Protein AF-A0A933K8J9-F1 (afdb_monomer_lite)

Sequence (292 aa):
MKKQAKPTKKSQKEQEKLLALLCDGLSEEELGAVMAGALLVMDGTAIEKLIDRLGAQTGSTLQSILVAFRDDQPAQKPEKRVGGKKTLQEWLRAWEEWDGCVSESSDEDGKYNCQDHHWEEPYLDTASLAEDIDKIADRLRPLAARVFAEALAPEFSMADAYVETVDEIGSGLPEYMDPWQGDGFSFGREATLMLLQWESAASRKKGEPVTEAIRRICELTVQTERLDLDAKAIVEFIRELPKAERDALTTELQTRQGADPWKSAVKKGWGTWSDVFKTLVGKAKQPKAGKK

pLDDT: mean 82.81, std 15.08, range [35.22, 97.75]

Secondary structure (DSSP, 8-state):
-PPP-PPPHHHHHHHHHHHHHHHHHS-HHHHHHHHHHHHHH--HHHHHHHHHHH-HHHHHHHHHHHHHHHS------------HHHHHHHHHHHHHHHHHHHHHHH-TTSTTEE-SSTTSPPEE-HHHHHHHHHHHHHHHHHHHHHHHHTTSSTT--HHHHHHHHHHHHHHSS-TTS-TTSTT---B-HHHHHHHHHHHHHHHHHTT--HHHHHHHHHHHHHHSTT--B-HHHHHHHHHHS-HHHHHHHHHHHHHHTTSTTHHHHHHTSSSHHHHHHHHHH-S---------

Radius of gyration: 25.37 Å; chains: 1; bounding box: 56×71×71 Å

Structure (mmCIF, N/CA/C/O backbone):
data_AF-A0A933K8J9-F1
#
_entry.id   AF-A0A933K8J9-F1
#
loop_
_atom_site.group_PDB
_atom_site.id
_atom_site.type_symbol
_atom_site.label_atom_id
_atom_site.label_alt_id
_atom_site.label_comp_id
_atom_site.label_asym_id
_atom_site.label_entity_id
_atom_site.label_seq_id
_atom_site.pdbx_PDB_ins_code
_atom_site.Cartn_x
_atom_site.Cartn_y
_atom_site.Cartn_z
_atom_site.occupancy
_atom_site.B_iso_or_equiv
_atom_site.auth_seq_id
_atom_site.auth_comp_id
_atom_site.auth_asym_id
_atom_site.auth_atom_id
_atom_site.pdbx_PDB_model_num
ATOM 1 N N . MET A 1 1 ? -13.456 -2.745 40.745 1.00 35.34 1 MET A N 1
ATOM 2 C CA . MET A 1 1 ? -12.327 -3.313 39.972 1.00 35.34 1 MET A CA 1
ATOM 3 C C . MET A 1 1 ? -12.294 -4.827 40.179 1.00 35.34 1 MET A C 1
ATOM 5 O O . MET A 1 1 ? -11.794 -5.278 41.203 1.00 35.34 1 MET A O 1
ATOM 9 N N . LYS A 1 2 ? -12.893 -5.621 39.278 1.00 35.22 2 LYS A N 1
ATOM 10 C CA . LYS A 1 2 ? -12.796 -7.092 39.334 1.00 35.22 2 LYS A CA 1
ATOM 11 C C . LYS A 1 2 ? -11.451 -7.501 38.723 1.00 35.22 2 LYS A C 1
ATOM 13 O O . LYS A 1 2 ? -11.191 -7.201 37.564 1.00 35.22 2 LYS A O 1
ATOM 18 N N . LYS A 1 3 ? -10.576 -8.118 39.522 1.00 39.00 3 LYS A N 1
ATOM 19 C CA . LYS A 1 3 ? -9.297 -8.678 39.058 1.00 39.00 3 LYS A CA 1
ATOM 20 C C . LYS A 1 3 ? -9.587 -9.782 38.037 1.00 39.00 3 LYS A C 1
ATOM 22 O O . LYS A 1 3 ? -10.227 -10.768 38.390 1.00 39.00 3 LYS A O 1
ATOM 27 N N . GLN A 1 4 ? -9.106 -9.624 36.804 1.00 44.62 4 GLN A N 1
ATOM 28 C CA . GLN A 1 4 ? -9.070 -10.707 35.821 1.00 44.62 4 GLN A CA 1
ATOM 29 C C . GLN A 1 4 ? -8.240 -11.863 36.394 1.00 44.62 4 GLN A C 1
ATOM 31 O O . GLN A 1 4 ? -7.061 -11.698 36.719 1.00 44.62 4 GLN A O 1
ATOM 36 N N . ALA A 1 5 ? -8.865 -13.026 36.561 1.00 44.59 5 ALA A N 1
ATOM 37 C CA . ALA A 1 5 ? -8.176 -14.233 36.987 1.00 44.59 5 ALA A CA 1
ATOM 38 C C . ALA A 1 5 ? -7.371 -14.775 35.800 1.00 44.59 5 ALA A C 1
ATOM 40 O O . ALA A 1 5 ? -7.918 -15.446 34.926 1.00 44.59 5 ALA A O 1
ATOM 41 N N . LYS A 1 6 ? -6.070 -14.460 35.751 1.00 49.09 6 LYS A N 1
ATOM 42 C CA . LYS A 1 6 ? -5.159 -15.069 34.775 1.00 49.09 6 LYS A CA 1
ATOM 43 C C . LYS A 1 6 ? -5.181 -16.596 34.954 1.00 49.09 6 LYS A C 1
ATOM 45 O O . LYS A 1 6 ? -5.066 -17.055 36.095 1.00 49.09 6 LYS A O 1
ATOM 50 N N . PRO A 1 7 ? -5.324 -17.383 33.873 1.00 56.34 7 PRO A N 1
ATOM 51 C CA . PRO A 1 7 ? -5.251 -18.835 33.961 1.00 56.34 7 PRO A CA 1
ATOM 52 C C . PRO A 1 7 ? -3.894 -19.247 34.545 1.00 56.34 7 PRO A C 1
ATOM 54 O O . PRO A 1 7 ? -2.850 -18.679 34.226 1.00 56.34 7 PRO A O 1
ATOM 57 N N . THR A 1 8 ? -3.906 -20.211 35.463 1.00 61.31 8 THR A N 1
ATOM 58 C CA . THR A 1 8 ? -2.684 -20.759 36.059 1.00 61.31 8 THR A CA 1
ATOM 59 C C . THR A 1 8 ? -1.874 -21.502 34.992 1.00 61.31 8 THR A C 1
ATOM 61 O O . THR A 1 8 ? -2.454 -22.139 34.114 1.00 61.31 8 THR A O 1
ATOM 64 N N . LYS A 1 9 ? -0.532 -21.496 35.081 1.00 61.19 9 LYS A N 1
ATOM 65 C CA . LYS A 1 9 ? 0.363 -22.214 34.137 1.00 61.19 9 LYS A CA 1
ATOM 66 C C . LYS A 1 9 ? -0.043 -23.680 33.896 1.00 61.19 9 LYS A C 1
ATOM 68 O O . LYS A 1 9 ? 0.179 -24.214 32.817 1.00 61.19 9 LYS A O 1
ATOM 73 N N . LYS A 1 10 ? -0.652 -24.323 34.898 1.00 62.59 10 LYS A N 1
ATOM 74 C CA . LYS A 1 10 ? -1.183 -25.689 34.809 1.00 62.59 10 LYS A CA 1
ATOM 75 C C . LYS A 1 10 ? -2.403 -25.789 33.876 1.00 62.59 10 LYS A C 1
ATOM 77 O O . LYS A 1 10 ? -2.437 -26.675 33.034 1.00 62.59 10 LYS A O 1
ATOM 82 N N . SER A 1 11 ? -3.341 -24.845 33.975 1.00 69.25 11 SER A N 1
ATOM 83 C CA . SER A 1 11 ? -4.548 -24.787 33.137 1.00 69.25 11 SER A CA 1
ATOM 84 C C . SER A 1 11 ? -4.227 -24.532 31.664 1.00 69.25 11 SER A C 1
ATOM 86 O O . SER A 1 11 ? -4.930 -25.040 30.801 1.00 69.25 11 SER A O 1
ATOM 88 N N . GLN A 1 12 ? -3.183 -23.756 31.374 1.00 71.50 12 GLN A N 1
ATOM 89 C CA . GLN A 1 12 ? -2.782 -23.452 29.999 1.00 71.50 12 GLN A CA 1
ATOM 90 C C . GLN A 1 12 ? -2.149 -24.674 29.312 1.00 71.50 12 GLN A C 1
ATOM 92 O O . GLN A 1 12 ? -2.507 -25.010 28.190 1.00 71.50 12 GLN A O 1
ATOM 97 N N . LYS A 1 13 ? -1.305 -25.418 30.037 1.00 76.88 13 LYS A N 1
ATOM 98 C CA . LYS A 1 13 ? -0.693 -26.662 29.545 1.00 76.88 13 LYS A CA 1
ATOM 99 C C . LYS A 1 13 ? -1.719 -27.781 29.314 1.00 76.88 13 LYS A C 1
ATOM 101 O O . LYS A 1 13 ? -1.576 -28.584 28.398 1.00 76.88 13 LYS A O 1
ATOM 106 N N . GLU A 1 14 ? -2.756 -27.845 30.148 1.00 80.56 14 GLU A N 1
ATOM 107 C CA . GLU A 1 14 ? -3.883 -28.770 29.962 1.00 80.56 14 GLU A CA 1
ATOM 108 C C . GLU A 1 14 ? -4.738 -28.387 28.743 1.00 80.56 14 GLU A C 1
ATOM 110 O O . GLU A 1 14 ? -5.142 -29.272 27.991 1.00 80.56 14 GLU A O 1
ATOM 115 N N . GLN A 1 15 ? -4.953 -27.088 28.501 1.00 78.44 15 GLN A N 1
ATOM 116 C CA . GLN A 1 15 ? -5.633 -26.594 27.298 1.00 78.44 15 GLN A CA 1
ATOM 117 C C . GLN A 1 15 ? -4.853 -26.902 26.018 1.00 78.44 15 GLN A C 1
ATOM 119 O O . GLN A 1 15 ? -5.447 -27.386 25.063 1.00 78.44 15 GLN A O 1
ATOM 124 N N . GLU A 1 16 ? -3.539 -26.677 26.003 1.00 81.62 16 GLU A N 1
ATOM 125 C CA . GLU A 1 16 ? -2.675 -26.996 24.855 1.00 81.62 1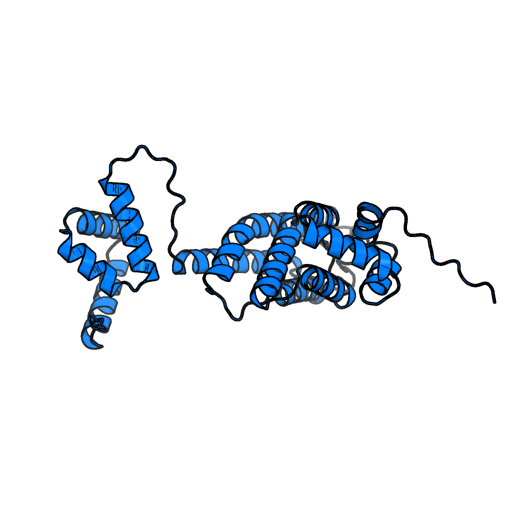6 GLU A CA 1
ATOM 126 C C . GLU A 1 16 ? -2.690 -28.495 24.537 1.00 81.62 16 GLU A C 1
ATOM 128 O O . GLU A 1 16 ? -2.822 -28.886 23.380 1.00 81.62 16 GLU A O 1
ATOM 133 N N . LYS A 1 17 ? -2.630 -29.348 25.568 1.00 87.88 17 LYS A N 1
ATOM 134 C CA . LYS A 1 17 ? -2.706 -30.803 25.394 1.00 87.88 17 LYS A CA 1
ATOM 135 C C . LYS A 1 17 ? -4.068 -31.253 24.862 1.00 87.88 17 LYS A C 1
ATOM 137 O O . LYS A 1 17 ? -4.125 -32.140 24.016 1.00 87.88 17 LYS A O 1
ATOM 142 N N . LEU A 1 18 ? -5.153 -30.670 25.369 1.00 85.06 18 LEU A N 1
ATOM 143 C CA . LEU A 1 18 ? -6.500 -30.967 24.887 1.00 85.06 18 LEU A CA 1
ATOM 144 C C . LEU A 1 18 ? -6.677 -30.511 23.435 1.00 85.06 18 LEU A C 1
ATOM 146 O O . LEU A 1 18 ? -7.229 -31.259 22.639 1.00 85.06 18 LEU A O 1
ATOM 150 N N . LEU A 1 19 ? -6.178 -29.321 23.090 1.00 85.69 19 LEU A N 1
ATOM 151 C CA . LEU A 1 19 ? -6.232 -28.797 21.729 1.00 85.69 19 LEU A CA 1
ATOM 152 C C . LEU A 1 19 ? -5.472 -29.702 20.753 1.00 85.69 19 LEU A C 1
ATOM 154 O O . LEU A 1 19 ? -6.016 -30.029 19.710 1.00 85.69 19 LEU A O 1
ATOM 158 N N . ALA A 1 20 ? -4.271 -30.162 21.116 1.00 83.81 20 ALA A N 1
ATOM 159 C CA . ALA A 1 20 ? -3.501 -31.091 20.288 1.00 83.81 20 ALA A CA 1
ATOM 160 C C . ALA A 1 20 ? -4.267 -32.399 20.022 1.00 83.81 20 ALA A C 1
ATOM 162 O O . ALA A 1 20 ? -4.405 -32.806 18.877 1.00 83.81 20 ALA A O 1
ATOM 163 N N . LEU A 1 21 ? -4.849 -33.008 21.063 1.00 85.88 21 LEU A N 1
ATOM 164 C CA . LEU A 1 21 ? -5.648 -34.232 20.912 1.00 85.88 21 LEU A CA 1
ATOM 165 C C . LEU A 1 21 ? -6.898 -34.029 20.046 1.00 85.88 21 LEU A C 1
ATOM 167 O O . LEU A 1 21 ? -7.316 -34.947 19.347 1.00 85.88 21 LEU A O 1
ATOM 171 N N . LEU A 1 22 ? -7.510 -32.846 20.118 1.00 84.81 22 LEU A N 1
ATOM 172 C CA . LEU A 1 22 ? -8.667 -32.496 19.300 1.00 84.81 22 LEU A CA 1
ATOM 173 C C . LEU A 1 22 ? -8.270 -32.291 17.833 1.00 84.81 22 LEU A C 1
ATOM 175 O O . LEU A 1 22 ? -8.950 -32.821 16.964 1.00 84.81 22 LEU A O 1
ATOM 179 N N . CYS A 1 23 ? -7.169 -31.587 17.562 1.00 84.00 23 CYS A N 1
ATOM 180 C CA . CYS A 1 23 ? -6.665 -31.386 16.202 1.00 84.00 23 CYS A CA 1
ATOM 181 C C . CYS A 1 23 ? -6.165 -32.684 15.548 1.00 84.00 23 CYS A C 1
ATOM 183 O O . CYS A 1 23 ? -6.308 -32.839 14.342 1.00 84.00 23 CYS A O 1
ATOM 185 N N . ASP A 1 24 ? -5.613 -33.621 16.325 1.00 85.81 24 ASP A N 1
ATOM 186 C CA . ASP A 1 24 ? -5.166 -34.924 15.809 1.00 85.81 24 ASP A CA 1
ATOM 187 C C . ASP A 1 24 ? -6.340 -35.872 15.499 1.00 85.81 24 ASP A C 1
ATOM 189 O O . ASP A 1 24 ? -6.206 -36.790 14.691 1.00 85.81 24 ASP A O 1
ATOM 193 N N . GLY A 1 25 ? -7.475 -35.696 16.184 1.00 78.31 25 GLY A N 1
ATOM 194 C CA . GLY A 1 25 ? -8.606 -36.625 16.135 1.00 78.31 25 GLY A CA 1
ATOM 195 C C . GLY A 1 25 ? -9.813 -36.158 15.323 1.00 78.31 25 GLY A C 1
ATOM 196 O O . GLY A 1 25 ? -10.664 -36.989 15.015 1.00 78.31 25 GLY A O 1
ATOM 197 N N . LEU A 1 26 ? -9.918 -34.863 15.013 1.00 83.06 26 LEU A N 1
ATOM 198 C CA . LEU A 1 26 ? -11.079 -34.254 14.361 1.00 83.06 26 LEU A CA 1
ATOM 199 C C . LEU A 1 26 ? -10.642 -33.344 13.212 1.00 83.06 26 LEU A C 1
ATOM 201 O O . LEU A 1 26 ? -9.649 -32.625 13.312 1.00 83.06 26 LEU A O 1
ATOM 205 N N . SER A 1 27 ? -11.431 -33.330 12.141 1.00 82.38 27 SER A N 1
ATOM 206 C CA . SER A 1 27 ? -11.283 -32.365 11.048 1.00 82.38 27 SER A CA 1
ATOM 207 C C . SER A 1 27 ? -11.656 -30.940 11.486 1.00 82.38 27 SER A C 1
ATOM 209 O O . SER A 1 27 ? -12.342 -30.735 12.491 1.00 82.38 27 SER A O 1
ATOM 211 N N . GLU A 1 28 ? -11.256 -29.927 10.708 1.00 77.19 28 GLU A N 1
ATOM 212 C CA . GLU A 1 28 ? -11.623 -28.526 10.980 1.00 77.19 28 GLU A CA 1
ATOM 213 C C . GLU A 1 28 ? -13.146 -28.312 11.033 1.00 77.19 28 GLU A C 1
ATOM 215 O O . GLU A 1 28 ? -13.642 -27.540 11.857 1.00 77.19 28 GLU A O 1
ATOM 220 N N . GLU A 1 29 ? -13.895 -29.031 10.194 1.00 76.31 29 GLU A N 1
ATOM 221 C CA . GLU A 1 29 ? -15.359 -28.981 10.157 1.00 76.31 29 GLU A CA 1
ATOM 222 C C . GLU A 1 29 ? -15.971 -29.560 11.439 1.00 76.31 29 GLU A C 1
ATOM 224 O O . GLU A 1 29 ? -16.869 -28.959 12.035 1.00 76.31 29 GLU A O 1
ATOM 229 N N . GLU A 1 30 ? -15.445 -30.688 11.918 1.00 73.38 30 GLU A N 1
ATOM 230 C CA . GLU A 1 30 ? -15.890 -31.331 13.157 1.00 73.38 30 GLU A CA 1
ATOM 231 C C . GLU A 1 30 ? -15.530 -30.496 14.390 1.00 73.38 30 GLU A C 1
ATOM 233 O O . GLU A 1 30 ? -16.353 -30.342 15.296 1.00 73.38 30 GLU A O 1
ATOM 238 N N . LEU A 1 31 ? -14.345 -29.878 14.410 1.00 84.19 31 LEU A N 1
ATOM 239 C CA . LEU A 1 31 ? -13.962 -28.912 15.443 1.00 84.19 31 LEU A CA 1
ATOM 240 C C . LEU A 1 31 ? -14.901 -27.703 15.447 1.00 84.19 31 LEU A C 1
ATOM 242 O O . LEU A 1 31 ? -15.352 -27.269 16.512 1.00 84.19 31 LEU A O 1
ATOM 246 N N . GLY A 1 32 ? -15.240 -27.190 14.263 1.00 80.44 32 GLY A N 1
ATOM 247 C CA . GLY A 1 32 ? -16.232 -26.134 14.092 1.00 80.44 32 GLY A CA 1
ATOM 248 C C . GLY A 1 32 ? -17.593 -26.525 14.671 1.00 80.44 32 GLY A C 1
ATOM 249 O O . GLY A 1 32 ? -18.177 -25.757 15.440 1.00 80.44 32 GLY A O 1
ATOM 250 N N . ALA A 1 33 ? -18.067 -27.737 14.374 1.00 79.81 33 ALA A N 1
ATOM 251 C CA . ALA A 1 33 ? -19.339 -28.261 14.868 1.00 79.81 33 ALA A CA 1
ATOM 252 C C . ALA A 1 33 ? -19.350 -28.450 16.394 1.00 79.81 33 ALA A C 1
ATOM 254 O O . ALA A 1 33 ? -20.325 -28.077 17.049 1.00 79.81 33 ALA A O 1
ATOM 255 N N . VAL A 1 34 ? -18.266 -28.965 16.981 1.00 83.38 34 VAL A N 1
ATOM 256 C CA . VAL A 1 34 ? -18.131 -29.119 18.440 1.00 83.38 34 VAL A CA 1
ATOM 257 C C . VAL A 1 34 ? -18.137 -27.759 19.135 1.00 83.38 34 VAL A C 1
ATOM 259 O O . VAL A 1 34 ? -18.836 -27.588 20.134 1.00 83.38 34 VAL A O 1
ATOM 262 N N . MET A 1 35 ? -17.403 -26.773 18.611 1.00 85.25 35 MET A N 1
ATOM 263 C CA . MET A 1 35 ? -17.379 -25.425 19.186 1.00 85.25 35 MET A CA 1
ATOM 264 C C . MET A 1 35 ? -18.734 -24.726 19.071 1.00 85.25 35 MET A C 1
ATOM 266 O O . MET A 1 35 ? -19.212 -24.161 20.055 1.00 85.25 35 MET A O 1
ATOM 270 N N . ALA A 1 36 ? -19.368 -24.781 17.898 1.00 84.44 36 ALA A N 1
ATOM 271 C CA . ALA A 1 36 ? -20.698 -24.217 17.695 1.00 84.44 36 ALA A CA 1
ATOM 272 C C . ALA A 1 36 ? -21.724 -24.897 18.611 1.00 84.44 36 ALA A C 1
ATOM 274 O O . ALA A 1 36 ? -22.462 -24.217 19.319 1.00 84.44 36 ALA A O 1
ATOM 275 N N . GLY A 1 37 ? -21.704 -26.232 18.672 1.00 82.31 37 GLY A N 1
ATOM 276 C CA . GLY A 1 37 ? -22.536 -27.027 19.568 1.00 82.31 37 GLY A CA 1
ATOM 277 C C . GLY A 1 37 ? -22.351 -26.619 21.026 1.00 82.31 37 GLY A C 1
ATOM 278 O O . GLY A 1 37 ? -23.329 -26.289 21.686 1.00 82.31 37 GLY A O 1
ATOM 279 N N . ALA A 1 38 ? -21.110 -26.544 21.512 1.00 85.88 38 ALA A N 1
ATOM 280 C CA . ALA A 1 38 ? -20.810 -26.112 22.875 1.00 85.88 38 ALA A CA 1
ATOM 281 C C . ALA A 1 38 ? -21.360 -24.707 23.169 1.00 85.88 38 ALA A C 1
ATOM 283 O O . ALA A 1 38 ? -22.015 -24.509 24.191 1.00 85.88 38 ALA A O 1
ATOM 284 N N . LEU A 1 39 ? -21.162 -23.746 22.261 1.00 86.00 39 LEU A N 1
ATOM 285 C CA . LEU A 1 39 ? -21.657 -22.375 22.419 1.00 86.00 39 LEU A CA 1
ATOM 286 C C . LEU A 1 39 ? -23.191 -22.284 22.447 1.00 86.00 39 LEU A C 1
ATOM 288 O O . LEU A 1 39 ? -23.729 -21.412 23.130 1.00 86.00 39 LEU A O 1
ATOM 292 N N . LEU A 1 40 ? -23.893 -23.180 21.747 1.00 83.56 40 LEU A N 1
ATOM 293 C CA . LEU A 1 40 ? -25.359 -23.233 21.733 1.00 83.56 40 LEU A CA 1
ATOM 294 C C . LEU A 1 40 ? -25.953 -23.737 23.053 1.00 83.56 40 LEU A C 1
ATOM 296 O O . LEU A 1 40 ? -27.018 -23.270 23.451 1.00 83.56 40 LEU A O 1
ATOM 300 N N . VAL A 1 41 ? -25.277 -24.662 23.740 1.00 85.25 41 VAL A N 1
ATOM 301 C CA . VAL A 1 41 ? -25.743 -25.212 25.030 1.00 85.25 41 VAL A CA 1
ATOM 302 C C . VAL A 1 41 ? -25.255 -24.425 26.247 1.00 85.25 41 VAL A C 1
ATOM 304 O O . VAL A 1 41 ? -25.736 -24.659 27.356 1.00 85.25 41 VAL A O 1
ATOM 307 N N . MET A 1 42 ? -24.311 -23.496 26.078 1.00 87.50 42 MET A N 1
ATOM 308 C CA . MET A 1 42 ? -23.804 -22.680 27.181 1.00 87.50 42 MET A CA 1
ATOM 309 C C . MET A 1 42 ? -24.815 -21.618 27.632 1.00 87.50 42 MET A C 1
ATOM 311 O O . MET A 1 42 ? -25.352 -20.842 26.837 1.00 87.50 42 MET A O 1
ATOM 315 N N . ASP A 1 43 ? -25.010 -21.528 28.949 1.00 84.81 43 ASP A N 1
ATOM 316 C CA . ASP A 1 43 ? -25.773 -20.443 29.560 1.00 84.81 43 ASP A CA 1
ATOM 317 C C . ASP A 1 43 ? -25.019 -19.097 29.500 1.00 84.81 43 ASP A C 1
ATOM 319 O O . ASP A 1 43 ? -23.820 -19.019 29.209 1.00 84.81 43 ASP A O 1
ATOM 323 N N . GLY A 1 44 ? -25.735 -18.000 29.770 1.00 80.12 44 GLY A N 1
ATOM 324 C CA . GLY A 1 44 ? -25.161 -16.651 29.716 1.00 80.12 44 GLY A CA 1
ATOM 325 C C . GLY A 1 44 ? -23.968 -16.457 30.659 1.00 80.12 44 GLY A C 1
ATOM 326 O O . GLY A 1 44 ? -23.011 -15.771 30.312 1.00 80.12 44 GLY A O 1
ATOM 327 N N . THR A 1 45 ? -23.968 -17.115 31.819 1.00 83.31 45 THR A N 1
ATOM 328 C CA . THR A 1 45 ? -22.899 -16.989 32.818 1.00 83.31 45 THR A CA 1
ATOM 329 C C . THR A 1 45 ? -21.629 -17.731 32.395 1.00 83.31 45 THR A C 1
ATOM 331 O O . THR A 1 45 ? -20.513 -17.279 32.665 1.00 83.31 45 THR A O 1
ATOM 334 N N . ALA A 1 46 ? -21.770 -18.875 31.728 1.00 83.69 46 ALA A N 1
ATOM 335 C CA . ALA A 1 46 ? -20.670 -19.628 31.146 1.00 83.69 46 ALA A CA 1
ATOM 336 C C . ALA A 1 46 ? -20.052 -18.876 29.958 1.00 83.69 46 ALA A C 1
ATOM 338 O O . ALA A 1 46 ? -18.827 -18.851 29.824 1.00 83.69 46 ALA A O 1
ATOM 339 N N . ILE A 1 47 ? -20.880 -18.214 29.145 1.00 83.19 47 ILE A N 1
ATOM 340 C CA . ILE A 1 47 ? -20.432 -17.367 28.031 1.00 83.19 47 ILE A CA 1
ATOM 341 C C . ILE A 1 47 ? -19.641 -16.159 28.536 1.00 83.19 47 ILE A C 1
ATOM 343 O O . ILE A 1 47 ? -18.552 -15.902 28.029 1.00 83.19 47 ILE A O 1
ATOM 347 N N . GLU A 1 48 ? -20.116 -15.457 29.568 1.00 83.69 48 GLU A N 1
ATOM 348 C CA . GLU A 1 48 ? -19.371 -14.339 30.169 1.00 83.69 48 GLU A CA 1
ATOM 349 C C . GLU A 1 48 ? -17.999 -14.786 30.693 1.00 83.69 48 GLU A C 1
ATOM 351 O O . GLU A 1 48 ? -16.980 -14.156 30.409 1.00 83.69 48 GLU A O 1
ATOM 356 N N . LYS A 1 49 ? -17.940 -15.935 31.378 1.00 84.50 49 LYS A N 1
ATOM 357 C CA . LYS A 1 49 ? -16.670 -16.518 31.844 1.00 84.50 49 LYS A CA 1
ATOM 358 C C . LYS A 1 49 ? -15.732 -16.895 30.695 1.00 84.50 49 LYS A C 1
ATOM 360 O O . LYS A 1 49 ? -14.515 -16.828 30.866 1.00 84.50 49 LYS A O 1
ATOM 365 N N . LEU A 1 50 ? -16.272 -17.330 29.557 1.00 84.56 50 LEU A N 1
ATOM 366 C CA . LEU A 1 50 ? -15.491 -17.636 28.360 1.00 84.56 50 LEU A CA 1
ATOM 367 C C . LEU A 1 50 ? -14.947 -16.352 27.718 1.00 84.56 50 LEU A C 1
ATOM 369 O O . LEU A 1 50 ? -13.755 -16.287 27.426 1.00 84.56 50 LEU A O 1
ATOM 373 N N . ILE A 1 51 ? -15.779 -15.318 27.576 1.00 84.50 51 ILE A N 1
ATOM 374 C CA . ILE A 1 51 ? -15.390 -13.989 27.074 1.00 84.50 51 ILE A CA 1
ATOM 375 C C . ILE A 1 51 ? -14.252 -13.405 27.918 1.00 84.50 51 ILE A C 1
ATOM 377 O O . ILE A 1 51 ? -13.227 -12.998 27.368 1.00 84.50 51 ILE A O 1
ATOM 381 N N . ASP A 1 52 ? -14.378 -13.457 29.247 1.00 82.94 52 ASP A N 1
ATOM 382 C CA . ASP A 1 52 ? -13.349 -12.984 30.180 1.00 82.94 52 ASP A CA 1
ATOM 383 C C . ASP A 1 52 ? -12.010 -13.725 30.014 1.00 82.94 52 ASP A C 1
ATOM 385 O O . ASP A 1 52 ? -10.941 -13.153 30.244 1.00 82.94 52 ASP A O 1
ATOM 389 N N . ARG A 1 53 ? -12.048 -15.000 29.606 1.00 82.62 53 ARG A N 1
ATOM 390 C CA . ARG A 1 53 ? -10.856 -15.838 29.396 1.00 82.62 53 ARG A CA 1
ATOM 391 C C . ARG A 1 53 ? -10.209 -15.658 28.026 1.00 82.62 53 ARG A C 1
ATOM 393 O O . ARG A 1 53 ? -8.997 -15.827 27.921 1.00 82.62 53 ARG A O 1
ATOM 400 N N . LEU A 1 54 ? -10.982 -15.324 26.994 1.00 78.62 54 LEU A N 1
ATOM 401 C CA . LEU A 1 54 ? -10.500 -15.173 25.614 1.00 78.62 54 LEU A CA 1
ATOM 402 C C . LEU A 1 54 ? -9.717 -13.865 25.379 1.00 78.62 54 LEU A C 1
ATOM 404 O O . LEU A 1 54 ? -9.100 -13.688 24.325 1.00 78.62 54 LEU A O 1
ATOM 408 N N . GLY A 1 55 ? -9.704 -12.968 26.369 1.00 75.81 55 GLY A N 1
ATOM 409 C CA . GLY A 1 55 ? -9.089 -11.646 26.282 1.00 75.81 55 GLY A CA 1
ATOM 410 C C . GLY A 1 55 ? -10.009 -10.627 25.609 1.00 75.81 55 GLY A C 1
ATOM 411 O O . GLY A 1 55 ? -10.955 -10.985 24.914 1.00 75.81 55 GLY A O 1
ATOM 412 N N . ALA A 1 56 ? -9.732 -9.335 25.813 1.00 73.12 56 ALA A N 1
ATOM 413 C CA . ALA A 1 56 ? -10.661 -8.253 25.468 1.00 73.12 56 ALA A CA 1
ATOM 414 C C . ALA A 1 56 ? -11.108 -8.255 23.991 1.00 73.12 56 ALA A C 1
ATOM 416 O O . ALA A 1 56 ? -12.289 -8.082 23.703 1.00 73.12 56 ALA A O 1
ATOM 417 N N . GLN A 1 57 ? -10.184 -8.494 23.057 1.00 69.88 57 GLN A N 1
ATOM 418 C CA . GLN A 1 57 ? -10.462 -8.422 21.618 1.00 69.88 57 GLN A CA 1
ATOM 419 C C . GLN A 1 57 ? -11.245 -9.644 21.110 1.00 69.88 57 GLN A C 1
ATOM 421 O O . GLN A 1 57 ? -12.293 -9.504 20.475 1.00 69.88 57 GLN A O 1
ATOM 426 N N . THR A 1 58 ? -10.775 -10.854 21.426 1.00 76.00 58 THR A N 1
ATOM 427 C CA . THR A 1 58 ? -11.439 -12.110 21.038 1.00 76.00 58 THR A CA 1
ATOM 428 C C . THR A 1 58 ? -12.788 -12.261 21.741 1.00 76.00 58 THR A C 1
ATOM 430 O O . THR A 1 58 ? -13.765 -12.668 21.119 1.00 76.00 58 THR A O 1
ATOM 433 N N . GLY A 1 59 ? -12.863 -11.881 23.020 1.00 80.56 59 GLY A N 1
ATOM 434 C CA . GLY A 1 59 ? -14.091 -11.898 23.808 1.00 80.56 59 GLY A CA 1
ATOM 435 C C . GLY A 1 59 ? -15.153 -10.942 23.261 1.00 80.56 59 GLY A C 1
ATOM 436 O O . GLY A 1 59 ? -16.290 -11.357 23.063 1.00 80.56 59 GLY A O 1
ATOM 437 N N . SER A 1 60 ? -14.778 -9.700 22.928 1.00 74.38 60 SER A N 1
ATOM 438 C CA . SER A 1 60 ? -15.683 -8.723 22.294 1.00 74.38 60 SER A CA 1
ATOM 439 C C . SER A 1 60 ? -16.207 -9.207 20.934 1.00 74.38 60 SER A C 1
ATOM 441 O O . SER A 1 60 ? -17.390 -9.055 20.608 1.00 74.38 60 SER A O 1
ATOM 443 N N . THR A 1 61 ? -15.340 -9.864 20.158 1.00 78.31 61 THR A N 1
ATOM 444 C CA . THR A 1 61 ? -15.712 -10.465 18.871 1.00 78.31 61 THR A CA 1
ATOM 445 C C . THR A 1 61 ? -16.737 -11.584 19.060 1.00 78.31 61 THR A C 1
ATOM 447 O O . THR A 1 61 ? -17.798 -11.558 18.438 1.00 78.31 61 THR A O 1
ATOM 450 N N . LEU A 1 62 ? -16.466 -12.528 19.970 1.00 83.00 62 LEU A N 1
ATOM 451 C CA . LEU A 1 62 ? -17.383 -13.625 20.283 1.00 83.00 62 LEU A CA 1
ATOM 452 C C . LEU A 1 62 ? -18.729 -13.106 20.811 1.00 83.00 62 LEU A C 1
ATOM 454 O O . LEU A 1 62 ? -19.776 -13.583 20.385 1.00 83.00 62 LEU A O 1
ATOM 458 N N . GLN A 1 63 ? -18.711 -12.103 21.693 1.00 82.56 63 GLN A N 1
ATOM 459 C CA . GLN A 1 63 ? -19.926 -11.487 22.226 1.00 82.56 63 GLN A CA 1
ATOM 460 C C . GLN A 1 63 ? -20.793 -10.894 21.113 1.00 82.56 63 GLN A C 1
ATOM 462 O O . GLN A 1 63 ? -21.997 -11.133 21.081 1.00 82.56 63 GLN A O 1
ATOM 467 N N . SER A 1 64 ? -20.177 -10.175 20.171 1.00 78.38 64 SER A N 1
ATOM 468 C CA . SER A 1 64 ? -20.883 -9.583 19.030 1.00 78.38 64 SER A CA 1
ATOM 469 C C . SER A 1 64 ? -21.531 -10.651 18.140 1.00 78.38 64 SER A C 1
ATOM 471 O O . SER A 1 64 ? -22.680 -10.493 17.735 1.00 78.38 64 SER A O 1
ATOM 473 N N . ILE A 1 65 ? -20.820 -11.754 17.869 1.00 82.75 65 ILE A N 1
ATOM 474 C CA . ILE A 1 65 ? -21.336 -12.878 17.069 1.00 82.75 65 ILE A CA 1
ATOM 475 C C . ILE A 1 65 ? -22.532 -13.538 17.766 1.00 82.75 65 ILE A C 1
ATOM 477 O O . ILE A 1 65 ? -23.548 -13.796 17.128 1.00 82.75 65 ILE A O 1
ATOM 481 N N . LEU A 1 66 ? -22.434 -13.784 19.076 1.00 83.25 66 LEU A N 1
ATOM 482 C CA . LEU A 1 66 ? -23.499 -14.434 19.843 1.00 83.25 66 LEU A CA 1
ATOM 483 C C . LEU A 1 66 ? -24.759 -13.568 19.959 1.00 83.25 66 LEU A C 1
ATOM 485 O O . LEU A 1 66 ? -25.859 -14.111 19.919 1.00 83.25 66 LEU A O 1
ATOM 489 N N . VAL A 1 67 ? -24.615 -12.245 20.087 1.00 81.62 67 VAL A N 1
ATOM 490 C CA . VAL A 1 67 ? -25.754 -11.309 20.071 1.00 81.62 67 VAL A CA 1
ATOM 491 C C . VAL A 1 67 ? -26.437 -11.330 18.704 1.00 81.62 67 VAL A C 1
ATOM 493 O O . VAL A 1 67 ? -27.642 -11.551 18.631 1.00 81.62 67 VAL A O 1
ATOM 496 N N . ALA A 1 68 ? -25.664 -11.208 17.619 1.00 76.19 68 ALA A N 1
ATOM 497 C CA . ALA A 1 68 ? -26.202 -11.255 16.259 1.00 76.19 68 ALA A CA 1
ATOM 498 C C . ALA A 1 68 ? -26.911 -12.585 15.943 1.00 76.19 68 ALA A C 1
ATOM 500 O O . ALA A 1 68 ? -27.905 -12.594 15.227 1.00 76.19 68 ALA A O 1
ATOM 501 N N . PHE A 1 69 ? -26.421 -13.699 16.494 1.00 78.06 69 PHE A N 1
ATOM 502 C CA . PHE A 1 69 ? -27.035 -15.017 16.335 1.00 78.06 69 PHE A CA 1
ATOM 503 C C . PHE A 1 69 ? -28.345 -15.181 17.127 1.00 78.06 69 PHE A C 1
ATOM 505 O O . PHE A 1 69 ? -29.243 -15.884 16.677 1.00 78.06 69 PHE A O 1
ATOM 512 N N . ARG A 1 70 ? -28.462 -14.572 18.315 1.00 76.88 70 ARG A N 1
ATOM 513 C CA . ARG A 1 70 ? -29.608 -14.768 19.225 1.00 76.88 70 ARG A CA 1
ATOM 514 C C . ARG A 1 70 ? -30.797 -13.860 18.944 1.00 76.88 70 ARG A C 1
ATOM 516 O O . ARG A 1 70 ? -31.918 -14.255 19.245 1.00 76.88 70 ARG A O 1
ATOM 523 N N . ASP A 1 71 ? -30.561 -12.676 18.392 1.00 71.50 71 ASP A N 1
ATOM 524 C CA . ASP A 1 71 ? -31.616 -11.676 18.202 1.00 71.50 71 ASP A CA 1
ATOM 525 C C . ASP A 1 71 ? -32.443 -11.873 16.920 1.00 71.50 71 ASP A C 1
ATOM 527 O O . ASP A 1 71 ? -33.272 -11.019 16.613 1.00 71.50 71 ASP A O 1
ATOM 531 N N . ASP A 1 72 ? -32.235 -12.975 16.179 1.00 54.25 72 ASP A N 1
ATOM 532 C CA . ASP A 1 72 ? -32.954 -13.349 14.943 1.00 54.25 72 ASP A CA 1
ATOM 533 C C . ASP A 1 72 ? -33.174 -12.151 13.996 1.00 54.25 72 ASP A C 1
ATOM 535 O O . ASP A 1 72 ? -34.182 -12.029 13.294 1.00 54.25 72 ASP A O 1
ATOM 539 N N . GLN A 1 73 ? -32.231 -11.199 14.019 1.00 48.06 73 GLN A N 1
ATOM 540 C CA . GLN A 1 73 ? -32.330 -10.015 13.191 1.00 48.06 73 GLN A CA 1
ATOM 541 C C . GLN A 1 73 ? -32.200 -10.467 11.739 1.00 48.06 73 GLN A C 1
ATOM 543 O O . GLN A 1 73 ? -31.271 -11.219 11.420 1.00 48.06 73 GLN A O 1
ATOM 548 N N . PRO A 1 74 ? -33.082 -9.998 10.833 1.00 41.50 74 PRO A N 1
ATOM 549 C CA . PRO A 1 74 ? -32.884 -10.227 9.415 1.00 41.50 74 PRO A CA 1
ATOM 550 C C . PRO A 1 74 ? -31.493 -9.709 9.084 1.00 41.50 74 PRO A C 1
ATOM 552 O O . PRO A 1 74 ? -31.181 -8.558 9.387 1.00 41.50 74 PRO A O 1
ATOM 555 N N . ALA A 1 75 ? -30.661 -10.591 8.533 1.00 42.00 75 ALA A N 1
ATOM 556 C CA . ALA A 1 75 ? -29.268 -10.344 8.220 1.00 42.00 75 ALA A CA 1
ATOM 557 C C . ALA A 1 75 ? -29.111 -9.115 7.306 1.00 42.00 75 ALA A C 1
ATOM 559 O O . ALA A 1 75 ? -28.900 -9.231 6.100 1.00 42.00 75 ALA A O 1
ATOM 560 N N . GLN A 1 76 ? -29.127 -7.909 7.875 1.00 39.81 76 GLN A N 1
ATOM 561 C CA . GLN A 1 76 ? -28.202 -6.886 7.432 1.00 39.81 76 GLN A CA 1
ATOM 562 C C . GLN A 1 76 ? -26.852 -7.532 7.653 1.00 39.81 76 GLN A C 1
ATOM 564 O O . GLN A 1 76 ? -26.478 -7.676 8.811 1.00 39.81 76 GLN A O 1
ATOM 569 N N . LYS A 1 77 ? -26.232 -8.039 6.569 1.00 36.69 77 LYS A N 1
ATOM 570 C CA . LYS A 1 77 ? -24.885 -8.632 6.529 1.00 36.69 77 LYS A CA 1
ATOM 571 C C . LYS A 1 77 ? -24.087 -8.032 7.688 1.00 36.69 77 LYS A C 1
ATOM 573 O O . LYS A 1 77 ? -23.641 -6.892 7.543 1.00 36.69 77 LYS A O 1
ATOM 578 N N . PRO A 1 78 ? -23.970 -8.709 8.847 1.00 42.09 78 PRO A N 1
ATOM 579 C CA . PRO A 1 78 ? -23.115 -8.179 9.880 1.00 42.09 78 PRO A CA 1
ATOM 580 C C . PRO A 1 78 ? -21.755 -8.225 9.211 1.00 42.09 78 PRO A C 1
ATOM 582 O O . PRO A 1 78 ? -21.338 -9.302 8.772 1.00 42.09 78 PRO A O 1
ATOM 585 N N . GLU A 1 79 ? -21.134 -7.061 8.992 1.00 46.81 79 GLU A N 1
ATOM 586 C CA . GLU A 1 79 ? -19.734 -6.994 8.588 1.00 46.81 79 GLU A CA 1
ATOM 587 C C . GLU A 1 79 ? -19.036 -8.048 9.429 1.00 46.81 79 GLU A C 1
ATOM 589 O O . GLU A 1 79 ? -19.100 -7.968 10.659 1.00 46.81 79 GLU A O 1
ATOM 594 N N . LYS A 1 80 ? -18.537 -9.117 8.790 1.00 51.47 80 LYS A N 1
ATOM 595 C CA . LYS A 1 80 ? -17.919 -10.236 9.497 1.00 51.47 80 LYS A CA 1
ATOM 596 C C . LYS A 1 80 ? -16.868 -9.594 10.387 1.00 51.47 80 LYS A C 1
ATOM 598 O O . LYS A 1 80 ? -15.836 -9.152 9.890 1.00 51.47 80 LYS A O 1
ATOM 603 N N . ARG A 1 81 ? -17.141 -9.467 11.688 1.00 56.38 81 ARG A N 1
ATOM 604 C CA . ARG A 1 81 ? -16.186 -8.907 12.640 1.00 56.38 81 ARG A CA 1
ATOM 605 C C . ARG A 1 81 ? -15.169 -10.004 12.871 1.00 56.38 81 ARG A C 1
ATOM 607 O O . ARG A 1 81 ? -15.247 -10.773 13.817 1.00 56.38 81 ARG A O 1
ATOM 614 N N . VAL A 1 82 ? -14.271 -10.138 11.906 1.00 68.75 82 VAL A N 1
ATOM 615 C CA . VAL A 1 82 ? -13.115 -11.019 11.951 1.00 68.75 82 VAL A CA 1
ATOM 616 C C . VAL A 1 82 ? -12.301 -10.599 13.179 1.00 68.75 82 VAL A C 1
ATOM 618 O O . VAL A 1 82 ? -12.133 -9.408 13.402 1.00 68.75 82 VAL A O 1
ATOM 621 N N . GLY A 1 83 ? -11.850 -11.504 14.046 1.00 76.69 83 GLY A N 1
ATOM 622 C CA . GLY A 1 83 ? -11.019 -11.096 15.192 1.00 76.69 83 GLY A CA 1
ATOM 623 C C . GLY A 1 83 ? -9.678 -10.520 14.717 1.00 76.69 83 GLY A C 1
ATOM 624 O O . GLY A 1 83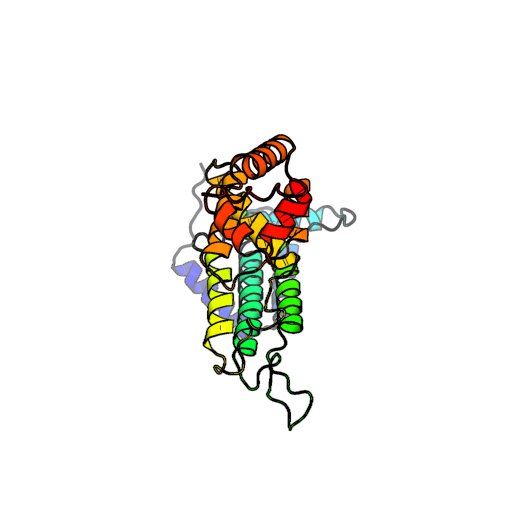 ? -9.183 -10.944 13.679 1.00 76.69 83 GLY A O 1
ATOM 625 N N . GLY A 1 84 ? -9.044 -9.607 15.465 1.00 82.12 84 GLY A N 1
ATOM 626 C CA . GLY A 1 84 ? -7.780 -8.989 15.020 1.00 82.12 84 GLY A CA 1
ATOM 627 C C . GLY A 1 84 ? -6.661 -9.990 14.710 1.00 82.12 84 GLY A C 1
ATOM 628 O O . GLY A 1 84 ? -5.909 -9.790 13.768 1.00 82.12 84 GLY A O 1
ATOM 629 N N . LYS A 1 85 ? -6.612 -11.139 15.399 1.00 83.50 85 LYS A N 1
ATOM 630 C CA . LYS A 1 85 ? -5.699 -12.241 15.035 1.00 83.50 85 LYS A CA 1
ATOM 631 C C . LYS A 1 85 ? -5.942 -12.787 13.628 1.00 83.50 85 LYS A C 1
ATOM 633 O O . LYS A 1 85 ? -4.992 -13.108 12.930 1.00 83.50 85 LYS A O 1
ATOM 638 N N . LYS A 1 86 ? -7.207 -12.907 13.223 1.00 85.69 86 LYS A N 1
ATOM 639 C CA . LYS A 1 86 ? -7.573 -13.395 11.893 1.00 85.69 86 LYS A CA 1
ATOM 640 C C . LYS A 1 86 ? -7.331 -12.319 10.830 1.00 85.69 86 LYS A C 1
ATOM 642 O O . LYS A 1 86 ? -6.818 -12.661 9.777 1.00 85.69 86 LYS A O 1
ATOM 647 N N . THR A 1 87 ? -7.562 -11.041 11.147 1.00 89.00 87 THR A N 1
ATOM 648 C CA . THR A 1 87 ? -7.129 -9.913 10.300 1.00 89.00 87 THR A CA 1
ATOM 649 C C . THR A 1 87 ? -5.622 -9.948 10.068 1.00 89.00 87 THR A C 1
ATOM 651 O O . THR A 1 87 ? -5.185 -9.844 8.933 1.00 89.00 87 THR A O 1
ATOM 654 N N . LEU A 1 88 ? -4.825 -10.129 11.128 1.00 91.00 88 LEU A N 1
ATOM 655 C CA . LEU A 1 88 ? -3.369 -10.212 11.015 1.00 91.00 88 LEU A CA 1
ATOM 656 C C . LEU A 1 88 ? -2.934 -11.447 10.214 1.00 91.00 88 LEU A C 1
ATOM 658 O O . LEU A 1 88 ? -2.014 -11.353 9.417 1.00 91.00 88 LEU A O 1
ATOM 662 N N . GLN A 1 89 ? -3.609 -12.588 10.381 1.00 92.38 89 GLN A N 1
ATOM 663 C CA . GLN A 1 89 ? -3.337 -13.779 9.574 1.00 92.38 89 GLN A CA 1
ATOM 664 C C . GLN A 1 89 ? -3.616 -13.536 8.083 1.00 92.38 89 GLN A C 1
ATOM 666 O O . GLN A 1 89 ? -2.805 -13.908 7.245 1.00 92.38 89 GLN A O 1
ATOM 671 N N . GLU A 1 90 ? -4.760 -12.936 7.745 1.00 93.75 90 GLU A N 1
ATOM 672 C CA . GLU A 1 90 ? -5.115 -12.618 6.355 1.00 93.75 90 GLU A CA 1
ATOM 673 C C . GLU A 1 90 ? -4.182 -11.561 5.758 1.00 93.75 90 GLU A C 1
ATOM 675 O O . GLU A 1 90 ? -3.818 -11.668 4.593 1.00 93.75 90 GLU A O 1
ATOM 680 N N . TRP A 1 91 ? -3.758 -10.592 6.572 1.00 94.25 91 TRP A N 1
ATOM 681 C CA . TRP A 1 91 ? -2.747 -9.600 6.220 1.00 94.25 91 TRP A CA 1
ATOM 682 C C . TRP A 1 91 ? -1.411 -10.256 5.874 1.00 94.25 91 TRP A C 1
ATOM 684 O O . TRP A 1 91 ? -0.906 -10.042 4.781 1.00 94.25 91 TRP A O 1
ATOM 694 N N . LEU A 1 92 ? -0.869 -11.090 6.769 1.00 95.12 92 LEU A N 1
ATOM 695 C CA . LEU A 1 92 ? 0.406 -11.779 6.550 1.00 95.12 92 LEU A CA 1
ATOM 696 C C . LEU A 1 92 ? 0.346 -12.698 5.331 1.00 95.12 92 LEU A C 1
ATOM 698 O O . LEU A 1 92 ? 1.241 -12.655 4.504 1.00 95.12 92 LEU A O 1
ATOM 702 N N . ARG A 1 93 ? -0.744 -13.454 5.169 1.00 96.31 93 ARG A N 1
ATOM 703 C CA . ARG A 1 93 ? -0.934 -14.309 3.993 1.00 96.31 93 ARG A CA 1
ATOM 704 C C . ARG A 1 93 ? -0.951 -13.508 2.689 1.00 96.31 93 ARG A C 1
ATOM 706 O O . ARG A 1 93 ? -0.415 -13.958 1.690 1.00 96.31 93 ARG A O 1
ATOM 713 N N . ALA A 1 94 ? -1.606 -12.351 2.669 1.00 96.75 94 ALA A N 1
ATOM 714 C CA . ALA A 1 94 ? -1.637 -11.527 1.467 1.00 96.75 94 ALA A CA 1
ATOM 715 C C . ALA A 1 94 ? -0.265 -10.892 1.166 1.00 96.75 94 ALA A C 1
ATOM 717 O O . ALA A 1 94 ? 0.063 -10.733 -0.002 1.00 96.75 94 ALA A O 1
ATOM 718 N N . TRP A 1 95 ? 0.550 -10.606 2.186 1.00 97.12 95 TRP A N 1
ATOM 719 C CA . TRP A 1 95 ? 1.960 -10.246 1.992 1.00 97.12 95 TRP A CA 1
ATOM 720 C C . TRP A 1 95 ? 2.804 -11.414 1.481 1.00 97.12 95 TRP A C 1
ATOM 722 O O . TRP A 1 95 ? 3.563 -11.222 0.549 1.00 97.12 95 TRP A O 1
ATOM 732 N N . GLU A 1 96 ? 2.603 -12.636 1.977 1.00 97.06 96 GLU A N 1
ATOM 733 C CA . GLU A 1 96 ? 3.266 -13.826 1.414 1.00 97.06 96 GLU A CA 1
ATOM 734 C C . GLU A 1 96 ? 2.925 -14.020 -0.076 1.00 97.06 96 GLU A C 1
ATOM 736 O O . GLU A 1 96 ? 3.776 -14.414 -0.866 1.00 97.06 96 GLU A O 1
ATOM 741 N N . GLU A 1 97 ? 1.682 -13.731 -0.478 1.00 97.62 97 GLU A N 1
ATOM 742 C CA . GLU A 1 97 ? 1.273 -13.754 -1.889 1.00 97.62 97 GLU A CA 1
ATOM 743 C C . GLU A 1 97 ? 1.933 -12.622 -2.702 1.00 97.62 97 GLU A C 1
ATOM 745 O O . GLU A 1 97 ? 2.293 -12.835 -3.860 1.00 97.62 97 GLU A O 1
ATOM 750 N N . TRP A 1 98 ? 2.105 -11.435 -2.107 1.00 97.75 98 TRP A N 1
ATOM 751 C CA . TRP A 1 98 ? 2.825 -10.311 -2.715 1.00 97.75 98 TRP A CA 1
ATOM 752 C C . TRP A 1 98 ? 4.294 -10.665 -2.942 1.00 97.75 98 TRP A C 1
ATOM 754 O O . TRP A 1 98 ? 4.770 -10.587 -4.072 1.00 97.75 98 TRP A O 1
ATOM 764 N N . ASP A 1 99 ? 4.976 -11.125 -1.894 1.00 95.88 99 ASP A N 1
ATOM 765 C CA . ASP A 1 99 ? 6.379 -11.539 -1.931 1.00 95.88 99 ASP A CA 1
ATOM 766 C C . ASP A 1 99 ? 6.570 -12.685 -2.930 1.00 95.88 99 ASP A C 1
ATOM 768 O O . ASP A 1 99 ? 7.517 -12.679 -3.706 1.00 95.88 99 ASP A O 1
ATOM 772 N N . GLY A 1 100 ? 5.616 -13.620 -3.007 1.00 95.88 100 GLY A N 1
ATOM 773 C CA . GLY A 1 100 ? 5.611 -14.669 -4.026 1.00 95.88 100 GLY A CA 1
ATOM 774 C C . GLY A 1 100 ? 5.602 -14.122 -5.457 1.00 95.88 100 GLY A C 1
ATOM 775 O O . GLY A 1 100 ? 6.351 -14.615 -6.296 1.00 95.88 100 GLY A O 1
ATOM 776 N N . CYS A 1 101 ? 4.818 -13.074 -5.742 1.00 95.50 101 CYS A N 1
ATOM 777 C CA . CYS A 1 101 ? 4.832 -12.433 -7.062 1.00 95.50 101 CYS A CA 1
ATOM 778 C C . CYS A 1 101 ? 6.182 -11.766 -7.358 1.00 95.50 101 CYS A C 1
ATOM 780 O O . CYS A 1 101 ? 6.679 -11.851 -8.479 1.00 95.50 101 CYS A O 1
ATOM 782 N N . VAL A 1 102 ? 6.780 -11.120 -6.356 1.00 93.38 102 VAL A N 1
ATOM 783 C CA . VAL A 1 102 ? 8.087 -10.460 -6.470 1.00 93.38 102 VAL A CA 1
ATOM 784 C C . VAL A 1 102 ? 9.202 -11.484 -6.696 1.00 93.38 102 VAL A C 1
ATOM 786 O O . VAL A 1 102 ? 10.001 -11.332 -7.622 1.00 93.38 102 VAL A O 1
ATOM 789 N N . SER A 1 103 ? 9.217 -12.578 -5.939 1.00 92.00 103 SER A N 1
ATOM 790 C CA . SER A 1 103 ? 10.182 -13.657 -6.136 1.00 92.00 103 SER A CA 1
ATOM 791 C C . SER A 1 103 ? 10.006 -14.342 -7.500 1.00 92.00 103 SER A C 1
ATOM 793 O O . SER A 1 103 ? 10.987 -14.582 -8.191 1.00 92.00 103 SER A O 1
ATOM 795 N N . GLU A 1 104 ? 8.773 -14.582 -7.964 1.00 92.69 104 GLU A N 1
ATOM 796 C CA . GLU A 1 104 ? 8.531 -15.097 -9.325 1.00 92.69 104 GLU A CA 1
ATOM 797 C C . GLU A 1 104 ? 8.954 -14.108 -10.422 1.00 92.69 104 GLU A C 1
ATOM 799 O O . GLU A 1 104 ? 9.211 -14.519 -11.547 1.00 92.69 104 GLU A O 1
ATOM 804 N N . SER A 1 105 ? 9.015 -12.805 -10.139 1.00 89.50 105 SER A N 1
ATOM 805 C CA . SER A 1 105 ? 9.483 -11.809 -11.113 1.00 89.50 105 SER A CA 1
ATOM 806 C C . SER A 1 105 ? 11.003 -11.749 -11.247 1.00 89.50 105 SER A C 1
ATOM 808 O O . SER A 1 105 ? 11.507 -11.193 -12.215 1.00 89.50 105 SER A O 1
ATOM 810 N N . SER A 1 106 ? 11.725 -12.316 -10.281 1.00 84.00 106 SER A N 1
ATOM 811 C CA . SER A 1 106 ? 13.186 -12.414 -10.286 1.00 84.00 106 SER A CA 1
ATOM 812 C C . SER A 1 106 ? 13.695 -13.802 -10.685 1.00 84.00 106 SER A C 1
ATOM 814 O O . SER A 1 106 ? 14.903 -13.997 -10.799 1.00 84.00 106 SER A O 1
ATOM 816 N N . ASP A 1 107 ? 12.793 -14.758 -10.908 1.00 84.75 107 ASP A N 1
ATOM 817 C CA . ASP A 1 107 ? 13.113 -16.108 -11.362 1.00 84.75 107 ASP A CA 1
ATOM 818 C C . ASP A 1 107 ? 13.065 -16.184 -12.897 1.00 84.75 107 ASP A C 1
ATOM 820 O O . ASP A 1 107 ? 12.091 -15.764 -13.526 1.00 84.75 107 ASP A O 1
ATOM 824 N N . GLU A 1 108 ? 14.106 -16.752 -13.511 1.00 80.56 108 GLU A N 1
ATOM 825 C CA . GLU A 1 108 ? 14.169 -16.957 -14.962 1.00 80.56 108 GLU A CA 1
ATOM 826 C C . GLU A 1 108 ? 13.085 -17.932 -15.452 1.00 80.56 108 GLU A C 1
ATOM 828 O O . GLU A 1 108 ? 12.594 -17.782 -16.569 1.00 80.56 108 GLU A O 1
ATOM 833 N N . ASP A 1 109 ? 12.667 -18.893 -14.625 1.00 83.88 109 ASP A N 1
ATOM 834 C CA . ASP A 1 109 ? 11.541 -19.790 -14.926 1.00 83.88 109 ASP A CA 1
ATOM 835 C C . ASP A 1 109 ? 10.214 -19.274 -14.330 1.00 83.88 109 ASP A C 1
ATOM 837 O O . ASP A 1 109 ? 9.183 -19.959 -14.350 1.00 83.88 109 ASP A O 1
ATOM 841 N N . GLY A 1 110 ? 10.242 -18.066 -13.767 1.00 88.56 110 GLY A N 1
ATOM 842 C CA . GLY A 1 110 ? 9.122 -17.442 -13.094 1.00 88.56 110 GLY A CA 1
ATOM 843 C C . GLY A 1 110 ? 8.000 -17.042 -14.044 1.00 88.56 110 GLY A C 1
ATOM 844 O O . GLY A 1 110 ? 8.195 -16.782 -15.231 1.00 88.56 110 GLY A O 1
ATOM 845 N N . LYS A 1 111 ? 6.784 -16.952 -13.500 1.00 93.25 111 LYS A N 1
ATOM 846 C CA . LYS A 1 111 ? 5.556 -16.673 -14.261 1.00 93.25 111 LYS A CA 1
ATOM 847 C C . LYS A 1 111 ? 5.624 -15.389 -15.097 1.00 93.25 111 LYS A C 1
ATOM 849 O O . LYS A 1 111 ? 4.929 -15.292 -16.107 1.00 93.25 111 LYS A O 1
ATOM 854 N N . TYR A 1 112 ? 6.398 -14.403 -14.651 1.00 91.62 112 TYR A N 1
ATOM 855 C CA . TYR A 1 112 ? 6.486 -13.094 -15.294 1.00 91.62 112 TYR A CA 1
ATOM 856 C C . TYR A 1 112 ? 7.622 -13.002 -16.314 1.00 91.62 112 TYR A C 1
ATOM 858 O O . TYR A 1 112 ? 7.677 -12.018 -17.048 1.00 91.62 112 TYR A O 1
ATOM 866 N N . ASN A 1 113 ? 8.501 -14.005 -16.405 1.00 90.19 113 ASN A N 1
ATOM 867 C CA . ASN A 1 113 ? 9.511 -14.046 -17.452 1.00 90.19 113 ASN A CA 1
ATOM 868 C C . ASN A 1 113 ? 8.905 -14.619 -18.739 1.00 90.19 113 ASN A C 1
ATOM 870 O O . ASN A 1 113 ? 8.493 -15.779 -18.802 1.00 90.19 113 ASN A O 1
ATOM 874 N N . CYS A 1 114 ? 8.823 -13.783 -19.767 1.00 88.62 114 CYS A N 1
ATOM 875 C CA . CYS A 1 114 ? 8.169 -14.102 -21.024 1.00 88.62 114 CYS A CA 1
ATOM 876 C C . CYS A 1 114 ? 9.176 -14.162 -22.169 1.00 88.62 114 CYS A C 1
ATOM 878 O O . CYS A 1 114 ? 10.125 -13.388 -22.251 1.00 88.62 114 CYS A O 1
ATOM 880 N N . GLN A 1 115 ? 8.930 -15.078 -23.100 1.00 90.94 115 GLN A N 1
ATOM 881 C CA . GLN A 1 115 ? 9.655 -15.166 -24.359 1.00 90.94 115 GLN A CA 1
ATOM 882 C C . GLN A 1 115 ? 8.658 -15.563 -25.453 1.00 90.94 115 GLN A C 1
ATOM 884 O O . GLN A 1 115 ? 8.297 -16.734 -25.581 1.00 90.94 115 GLN A O 1
ATOM 889 N N . ASP A 1 116 ? 8.190 -14.588 -26.237 1.00 88.50 116 ASP A N 1
ATOM 890 C CA . ASP A 1 116 ? 7.164 -14.818 -27.266 1.00 88.50 116 ASP A CA 1
ATOM 891 C C . ASP A 1 116 ? 7.652 -15.793 -28.345 1.00 88.50 116 ASP A C 1
ATOM 893 O O . ASP A 1 116 ? 6.915 -16.661 -28.838 1.00 88.50 116 ASP A O 1
ATOM 897 N N . HIS A 1 117 ? 8.933 -15.681 -28.695 1.00 90.81 117 HIS A N 1
ATOM 898 C CA . HIS A 1 117 ? 9.595 -16.544 -29.657 1.00 90.81 117 HIS A CA 1
ATOM 899 C C . HIS A 1 117 ? 10.974 -16.986 -29.166 1.00 90.81 117 HIS A C 1
ATOM 901 O O . HIS A 1 117 ? 11.745 -16.196 -28.645 1.00 90.81 117 HIS A O 1
ATOM 907 N N . HIS A 1 118 ? 11.348 -18.240 -29.437 1.00 88.81 118 HIS A N 1
ATOM 908 C CA . HIS A 1 118 ? 12.627 -18.825 -28.996 1.00 88.81 118 HIS A CA 1
ATOM 909 C C . HIS A 1 118 ? 13.899 -18.121 -29.517 1.00 88.81 118 HIS A C 1
ATOM 911 O O . HIS A 1 118 ? 15.001 -18.466 -29.096 1.00 88.81 118 HIS A O 1
ATOM 917 N N . TRP A 1 119 ? 13.769 -17.210 -30.488 1.00 89.62 119 TRP A N 1
ATOM 918 C CA . TRP A 1 119 ? 14.867 -16.400 -31.033 1.00 89.62 119 TRP A CA 1
ATOM 919 C C . TRP A 1 119 ? 14.922 -14.983 -30.450 1.00 89.62 119 TRP A C 1
ATOM 921 O O . TRP A 1 119 ? 15.838 -14.236 -30.787 1.00 89.62 119 TRP A O 1
ATOM 931 N N . GLU A 1 120 ? 13.938 -14.593 -29.643 1.00 86.62 120 GLU A N 1
ATOM 932 C CA . GLU A 1 120 ? 13.886 -13.295 -28.971 1.00 86.62 120 GLU A CA 1
ATOM 933 C C . GLU A 1 120 ? 14.509 -13.407 -27.587 1.00 86.62 120 GLU A C 1
ATOM 935 O O . GLU A 1 120 ? 14.514 -14.477 -26.980 1.00 86.62 120 GLU A O 1
ATOM 940 N N . GLU A 1 121 ? 15.071 -12.312 -27.093 1.00 86.25 121 GLU A N 1
ATOM 941 C CA . GLU A 1 121 ? 15.561 -12.272 -25.720 1.00 86.25 121 GLU A CA 1
ATOM 942 C C . GLU A 1 121 ? 14.358 -12.292 -24.763 1.00 86.25 121 GLU A C 1
ATOM 944 O O . GLU A 1 121 ? 13.388 -11.567 -25.006 1.00 86.25 121 GLU A O 1
ATOM 949 N N . PRO A 1 122 ? 14.380 -13.125 -23.705 1.00 89.00 122 PRO A N 1
ATOM 950 C CA . PRO A 1 122 ? 13.340 -13.096 -22.689 1.00 89.00 122 PRO A CA 1
ATOM 951 C C . PRO A 1 122 ? 13.235 -11.713 -22.043 1.00 89.00 122 PRO A C 1
ATOM 953 O O . PRO A 1 122 ? 14.243 -11.019 -21.873 1.00 89.00 122 PRO A O 1
ATOM 956 N N . TYR A 1 123 ? 12.026 -11.334 -21.648 1.00 88.00 123 TYR A N 1
ATOM 957 C CA . TYR A 1 123 ? 11.735 -10.063 -20.998 1.00 88.00 123 TYR A CA 1
ATOM 958 C C . TYR A 1 123 ? 10.803 -10.254 -19.803 1.00 88.00 123 TYR A C 1
ATOM 960 O O . TYR A 1 123 ? 9.983 -11.171 -19.771 1.00 88.00 123 TYR A O 1
ATOM 968 N N . LEU A 1 124 ? 10.896 -9.343 -18.833 1.00 89.56 124 LEU A N 1
ATOM 969 C CA . LEU A 1 124 ? 9.948 -9.301 -17.728 1.00 89.56 124 LEU A CA 1
ATOM 970 C C . LEU A 1 124 ? 8.634 -8.654 -18.184 1.00 89.56 124 LEU A C 1
ATOM 972 O O . LEU A 1 124 ? 8.620 -7.493 -18.598 1.00 89.56 124 LEU A O 1
ATOM 976 N N . ASP A 1 125 ? 7.521 -9.368 -18.040 1.00 91.38 125 ASP A N 1
ATOM 977 C CA . ASP A 1 125 ? 6.180 -8.808 -18.196 1.00 91.38 125 ASP A CA 1
ATOM 978 C C . ASP A 1 125 ? 5.797 -7.983 -16.954 1.00 91.38 125 ASP A C 1
ATOM 980 O O . ASP A 1 125 ? 5.100 -8.435 -16.036 1.00 91.38 125 ASP A O 1
ATOM 984 N N . THR A 1 126 ? 6.277 -6.736 -16.926 1.00 90.94 126 THR A N 1
ATOM 985 C CA . THR A 1 126 ? 6.004 -5.781 -15.842 1.00 90.94 126 THR A CA 1
ATOM 986 C C . THR A 1 126 ? 4.519 -5.447 -15.715 1.00 90.94 126 THR A C 1
ATOM 988 O O . THR A 1 126 ? 4.070 -5.104 -14.619 1.00 90.94 126 THR A O 1
ATOM 991 N N . ALA A 1 127 ? 3.744 -5.564 -16.798 1.00 91.25 127 ALA A N 1
ATOM 992 C CA . ALA A 1 127 ? 2.317 -5.271 -16.799 1.00 91.25 127 ALA A CA 1
ATOM 993 C C . ALA A 1 127 ? 1.530 -6.349 -16.045 1.00 91.25 127 ALA A C 1
ATOM 995 O O . ALA A 1 127 ? 0.729 -6.011 -15.170 1.00 91.25 127 ALA A O 1
ATOM 996 N N . SER A 1 128 ? 1.796 -7.630 -16.322 1.00 93.56 128 SER A N 1
ATOM 997 C CA . SER A 1 128 ? 1.177 -8.742 -15.585 1.00 93.56 128 SER A CA 1
ATOM 998 C C . SER A 1 128 ? 1.580 -8.747 -14.109 1.00 93.56 128 SER A C 1
ATOM 1000 O O . SER A 1 128 ? 0.727 -8.960 -13.244 1.00 93.56 128 SER A O 1
ATOM 1002 N N . LEU A 1 129 ? 2.852 -8.456 -13.804 1.00 94.56 129 LEU A N 1
ATOM 1003 C CA . LEU A 1 129 ? 3.321 -8.319 -12.422 1.00 94.56 129 LEU A CA 1
ATOM 1004 C C . LEU A 1 129 ? 2.573 -7.200 -11.688 1.00 94.56 129 LEU A C 1
ATOM 1006 O O . LEU A 1 129 ? 2.049 -7.417 -10.594 1.00 94.56 129 LEU A O 1
ATOM 1010 N N . ALA A 1 130 ? 2.486 -6.013 -12.296 1.00 94.44 130 ALA A N 1
ATOM 1011 C CA . ALA A 1 130 ? 1.772 -4.881 -11.717 1.00 94.44 130 ALA A CA 1
ATOM 1012 C C . ALA A 1 130 ? 0.284 -5.193 -11.500 1.00 94.44 130 ALA A C 1
ATOM 1014 O O . ALA A 1 130 ? -0.261 -4.827 -10.460 1.00 94.44 130 ALA A O 1
ATOM 1015 N N . GLU A 1 131 ? -0.369 -5.893 -12.435 1.00 96.19 131 GLU A N 1
ATOM 1016 C CA . GLU A 1 131 ? -1.778 -6.280 -12.312 1.00 96.19 131 GLU A CA 1
ATOM 1017 C C . GLU A 1 131 ? -2.021 -7.202 -11.108 1.00 96.19 131 GLU A C 1
ATOM 1019 O O . GLU A 1 131 ? -2.969 -6.997 -10.345 1.00 96.19 131 GLU A O 1
ATOM 1024 N N . ASP A 1 132 ? -1.176 -8.212 -10.912 1.00 97.62 132 ASP A N 1
ATOM 1025 C CA . ASP A 1 132 ? -1.350 -9.166 -9.817 1.00 97.62 132 ASP A CA 1
ATOM 1026 C C . ASP A 1 132 ? -0.994 -8.566 -8.455 1.00 97.62 132 ASP A C 1
ATOM 1028 O O . ASP A 1 132 ? -1.742 -8.756 -7.489 1.00 97.62 132 ASP A O 1
ATOM 1032 N N . ILE A 1 133 ? 0.053 -7.739 -8.396 1.00 97.44 133 ILE A N 1
ATOM 1033 C CA . ILE A 1 133 ? 0.360 -6.901 -7.232 1.00 97.44 133 ILE A CA 1
ATOM 1034 C C . ILE A 1 133 ? -0.841 -6.007 -6.880 1.00 97.44 133 ILE A C 1
ATOM 1036 O O . ILE A 1 133 ? -1.221 -5.916 -5.709 1.00 97.44 133 ILE A O 1
ATOM 1040 N N . ASP A 1 134 ? -1.505 -5.396 -7.866 1.00 97.69 134 ASP A N 1
ATOM 1041 C CA . ASP A 1 134 ? -2.659 -4.521 -7.622 1.00 97.69 134 ASP A CA 1
ATOM 1042 C C . ASP A 1 134 ? -3.890 -5.295 -7.117 1.00 97.69 134 ASP A C 1
ATOM 1044 O O . ASP A 1 134 ? -4.602 -4.831 -6.223 1.00 97.69 134 ASP A O 1
ATOM 1048 N N . LYS A 1 135 ? -4.119 -6.523 -7.602 1.00 97.75 135 LYS A N 1
ATOM 1049 C CA . LYS A 1 135 ? -5.173 -7.416 -7.072 1.00 97.75 135 LYS A CA 1
ATOM 1050 C C . LYS A 1 135 ? -4.922 -7.795 -5.614 1.00 97.75 135 LYS A C 1
ATOM 1052 O O . LYS A 1 135 ? -5.865 -7.899 -4.823 1.00 97.75 135 LYS A O 1
ATOM 1057 N N . ILE A 1 136 ? -3.663 -8.025 -5.247 1.00 97.75 136 ILE A N 1
ATOM 1058 C CA . ILE A 1 136 ? -3.282 -8.301 -3.859 1.00 97.75 136 ILE A CA 1
ATOM 1059 C C . ILE A 1 136 ? -3.460 -7.034 -3.016 1.00 97.75 136 ILE A C 1
ATOM 1061 O O . ILE A 1 136 ? -4.035 -7.103 -1.926 1.00 97.75 136 ILE A O 1
ATOM 1065 N N . ALA A 1 137 ? -3.072 -5.868 -3.539 1.00 97.38 137 ALA A N 1
ATOM 1066 C CA . ALA A 1 137 ? -3.283 -4.582 -2.885 1.00 97.38 137 ALA A CA 1
ATOM 1067 C C . ALA A 1 137 ? -4.764 -4.287 -2.613 1.00 97.38 137 ALA A C 1
ATOM 1069 O O . ALA A 1 137 ? -5.090 -3.817 -1.524 1.00 97.38 137 ALA A O 1
ATOM 1070 N N . ASP A 1 138 ? -5.675 -4.608 -3.538 1.00 96.31 138 ASP A N 1
ATOM 1071 C CA . ASP A 1 138 ? -7.121 -4.434 -3.328 1.00 96.31 138 ASP A CA 1
ATOM 1072 C C . ASP A 1 138 ? -7.620 -5.233 -2.111 1.00 96.31 138 ASP A C 1
ATOM 1074 O O . ASP A 1 138 ? -8.416 -4.743 -1.305 1.00 96.31 138 ASP A O 1
ATOM 1078 N N . ARG A 1 139 ? -7.082 -6.445 -1.911 1.00 95.06 139 ARG A N 1
ATOM 1079 C CA . ARG A 1 139 ? -7.363 -7.276 -0.728 1.00 95.06 139 ARG A CA 1
ATOM 1080 C C . ARG A 1 139 ? -6.682 -6.750 0.532 1.00 95.06 139 ARG A C 1
ATOM 1082 O O . ARG A 1 139 ? -7.283 -6.792 1.608 1.00 95.06 139 ARG A O 1
ATOM 1089 N N . LEU A 1 140 ? -5.444 -6.271 0.420 1.00 94.75 140 LEU A N 1
ATOM 1090 C CA . LEU A 1 140 ? -4.673 -5.736 1.541 1.00 94.75 140 LEU A CA 1
ATOM 1091 C C . LEU A 1 140 ? -5.240 -4.408 2.042 1.00 94.75 140 LEU A C 1
ATOM 1093 O O . LEU A 1 140 ? -5.307 -4.209 3.249 1.00 94.75 140 LEU A O 1
ATOM 1097 N N . ARG A 1 141 ? -5.701 -3.512 1.168 1.00 93.31 141 ARG A N 1
ATOM 1098 C CA . ARG A 1 141 ? -6.160 -2.159 1.518 1.00 93.31 141 ARG A CA 1
ATOM 1099 C C . ARG A 1 141 ? -7.199 -2.115 2.655 1.00 93.31 141 ARG A C 1
ATOM 1101 O O . ARG A 1 141 ? -6.968 -1.388 3.627 1.00 93.31 141 ARG A O 1
ATOM 1108 N N . PRO A 1 142 ? -8.314 -2.878 2.629 1.00 90.50 142 PRO A N 1
ATOM 1109 C CA . PRO A 1 142 ? -9.262 -2.894 3.746 1.00 90.50 142 PRO A CA 1
ATOM 1110 C C . PRO A 1 142 ? -8.667 -3.499 5.029 1.00 90.50 142 PRO A C 1
ATOM 1112 O O . PRO A 1 142 ? -9.038 -3.086 6.132 1.00 90.50 142 PRO A O 1
ATOM 1115 N N . LEU A 1 143 ? -7.727 -4.445 4.915 1.00 92.62 143 LEU A N 1
ATOM 1116 C CA . LEU A 1 143 ? -7.005 -5.010 6.059 1.00 92.62 143 LEU A CA 1
ATOM 1117 C C . LEU A 1 143 ? -6.017 -3.992 6.645 1.00 92.62 143 LEU A C 1
ATOM 1119 O O . LEU A 1 143 ? -5.942 -3.867 7.865 1.00 92.62 143 LEU A O 1
ATOM 1123 N N . ALA A 1 144 ? -5.334 -3.215 5.801 1.00 92.50 144 ALA A N 1
ATOM 1124 C CA . ALA A 1 144 ? -4.329 -2.218 6.158 1.00 92.50 144 ALA A CA 1
ATOM 1125 C C . ALA A 1 144 ? -4.901 -1.173 7.119 1.00 92.50 144 ALA A C 1
ATOM 1127 O O . ALA A 1 144 ? -4.349 -0.931 8.194 1.00 92.50 144 ALA A O 1
ATOM 1128 N N . ALA A 1 145 ? -6.072 -0.619 6.781 1.00 88.38 145 ALA A N 1
ATOM 1129 C CA . ALA A 1 145 ? -6.771 0.353 7.621 1.00 88.38 145 ALA A CA 1
ATOM 1130 C C . ALA A 1 145 ? -7.018 -0.192 9.037 1.00 88.38 145 ALA A C 1
ATOM 1132 O O . ALA A 1 145 ? -6.854 0.514 10.037 1.00 88.38 145 ALA A O 1
ATOM 1133 N N . ARG A 1 146 ? -7.372 -1.475 9.128 1.00 88.44 146 ARG A N 1
ATOM 1134 C CA . ARG A 1 146 ? -7.658 -2.150 10.390 1.00 88.44 146 ARG A CA 1
ATOM 1135 C C . ARG A 1 146 ? -6.397 -2.532 11.161 1.00 88.44 146 ARG A C 1
ATOM 1137 O O . ARG A 1 146 ? -6.345 -2.306 12.367 1.00 88.44 146 ARG A O 1
ATOM 1144 N N . VAL A 1 147 ? -5.387 -3.076 10.484 1.00 91.50 147 VAL A N 1
ATOM 1145 C CA . VAL A 1 147 ? -4.068 -3.394 11.052 1.00 91.50 147 VAL A CA 1
ATOM 1146 C C . VAL A 1 147 ? -3.444 -2.145 11.661 1.00 91.50 147 VAL A C 1
ATOM 1148 O O . VAL A 1 147 ? -2.961 -2.197 12.794 1.00 91.50 147 VAL A O 1
ATOM 1151 N N . PHE A 1 148 ? -3.538 -1.013 10.964 1.00 91.19 148 PHE A N 1
ATOM 1152 C CA . PHE A 1 148 ? -3.072 0.274 11.458 1.00 91.19 148 PHE A CA 1
ATOM 1153 C C . PHE A 1 148 ? -3.873 0.752 12.681 1.00 91.19 148 PHE A C 1
ATOM 1155 O O . PHE A 1 148 ? -3.289 1.093 13.715 1.00 91.19 148 PHE A O 1
ATOM 1162 N N . ALA A 1 149 ? -5.209 0.762 12.588 1.00 88.25 149 ALA A N 1
ATOM 1163 C CA . ALA A 1 149 ? -6.087 1.266 13.649 1.00 88.25 149 ALA A CA 1
ATOM 1164 C C . ALA A 1 149 ? -5.999 0.442 14.944 1.00 88.25 149 ALA A C 1
ATOM 1166 O O . ALA A 1 149 ? -5.985 1.005 16.039 1.00 88.25 149 ALA A O 1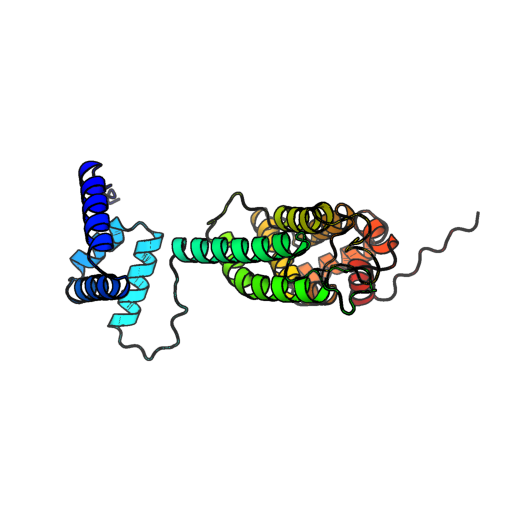
ATOM 1167 N N . GLU A 1 150 ? -5.912 -0.883 14.825 1.00 87.88 150 GLU A N 1
ATOM 1168 C CA . GLU A 1 150 ? -5.794 -1.809 15.955 1.00 87.88 150 GLU A CA 1
ATOM 1169 C C . GLU A 1 150 ? -4.331 -2.067 16.371 1.00 87.88 150 GLU A C 1
ATOM 1171 O O . GLU A 1 150 ? -4.096 -2.824 17.312 1.00 87.88 150 GLU A O 1
ATOM 1176 N N . ALA A 1 151 ? -3.355 -1.431 15.707 1.00 89.00 151 ALA A N 1
ATOM 1177 C CA . ALA A 1 151 ? -1.917 -1.598 15.940 1.00 89.00 151 ALA A CA 1
ATOM 1178 C C . ALA A 1 151 ? -1.465 -3.074 15.945 1.00 89.00 151 ALA A C 1
ATOM 1180 O O . ALA A 1 151 ? -0.699 -3.501 16.810 1.00 89.00 151 ALA A O 1
ATOM 1181 N N . LEU A 1 152 ? -1.958 -3.861 14.982 1.00 87.25 152 LEU A N 1
ATOM 1182 C CA . LEU A 1 152 ? -1.702 -5.306 14.904 1.00 87.25 152 LEU A CA 1
ATOM 1183 C C . LEU A 1 152 ? -0.284 -5.639 14.413 1.00 87.25 152 LEU A C 1
ATOM 1185 O O . LEU A 1 152 ? 0.223 -6.709 14.734 1.00 87.25 152 LEU A O 1
ATOM 1189 N N . ALA A 1 153 ? 0.346 -4.725 13.671 1.00 89.88 153 ALA A N 1
ATOM 1190 C CA . ALA A 1 153 ? 1.720 -4.832 13.182 1.00 89.88 153 ALA A CA 1
ATOM 1191 C C . ALA A 1 153 ? 2.455 -3.488 13.395 1.00 89.88 153 ALA A C 1
ATOM 1193 O O . ALA A 1 153 ? 2.590 -2.703 12.460 1.00 89.88 153 ALA A O 1
ATOM 1194 N N . PRO A 1 154 ? 2.858 -3.156 14.637 1.00 87.44 154 PRO A N 1
ATOM 1195 C CA . PRO A 1 154 ? 3.369 -1.824 14.979 1.00 87.44 154 PRO A CA 1
ATOM 1196 C C . PRO A 1 154 ? 4.731 -1.496 14.357 1.00 87.44 154 PRO A C 1
ATOM 1198 O O . PRO A 1 154 ? 5.025 -0.321 14.167 1.00 87.44 154 PRO A O 1
ATOM 1201 N N . GLU A 1 155 ? 5.527 -2.516 14.037 1.00 90.56 155 GLU A N 1
ATOM 1202 C CA . GLU A 1 155 ? 6.853 -2.371 13.423 1.00 90.56 155 GLU A CA 1
ATOM 1203 C C . GLU A 1 155 ? 6.797 -2.363 11.885 1.00 90.56 155 GLU A C 1
ATOM 1205 O O . GLU A 1 155 ? 7.824 -2.217 11.234 1.00 90.56 155 GLU A O 1
ATOM 1210 N N . PHE A 1 156 ? 5.614 -2.553 11.288 1.00 93.31 156 PHE A N 1
ATOM 1211 C CA . PHE A 1 156 ? 5.476 -2.635 9.837 1.00 93.31 156 PHE A CA 1
ATOM 1212 C C . PHE A 1 156 ? 5.553 -1.247 9.191 1.00 93.31 156 PHE A C 1
ATOM 1214 O O . PHE A 1 156 ? 4.808 -0.332 9.562 1.00 93.31 156 PHE A O 1
ATOM 1221 N N . SER A 1 157 ? 6.417 -1.119 8.187 1.00 94.50 157 SER A N 1
ATOM 1222 C CA . SER A 1 157 ? 6.615 0.097 7.405 1.00 94.50 157 SER A CA 1
ATOM 1223 C C . SER A 1 157 ? 6.149 -0.123 5.972 1.00 94.50 157 SER A C 1
ATOM 1225 O O . SER A 1 157 ? 6.715 -0.919 5.229 1.00 94.50 157 SER A O 1
ATOM 1227 N N . MET A 1 158 ? 5.096 0.598 5.583 1.00 95.31 158 MET A N 1
ATOM 1228 C CA . MET A 1 158 ? 4.528 0.479 4.242 1.00 95.31 158 MET A CA 1
ATOM 1229 C C . MET A 1 158 ? 5.476 1.039 3.177 1.00 95.31 158 MET A C 1
ATOM 1231 O O . MET A 1 158 ? 5.560 0.499 2.081 1.00 95.31 158 MET A O 1
ATOM 1235 N N . ALA A 1 159 ? 6.204 2.107 3.507 1.00 95.06 159 ALA A N 1
ATOM 1236 C CA . ALA A 1 159 ? 7.204 2.684 2.620 1.00 95.06 159 ALA A CA 1
ATOM 1237 C C . ALA A 1 159 ? 8.369 1.715 2.372 1.00 95.06 159 ALA A C 1
ATOM 1239 O O . ALA A 1 159 ? 8.743 1.524 1.218 1.00 95.06 159 ALA A O 1
ATOM 1240 N N . ASP A 1 160 ? 8.893 1.077 3.425 1.00 95.62 160 ASP A N 1
ATOM 1241 C CA . ASP A 1 160 ? 10.031 0.158 3.288 1.00 95.62 160 ASP A CA 1
ATOM 1242 C C . ASP A 1 160 ? 9.642 -1.071 2.459 1.00 95.62 160 ASP A C 1
ATOM 1244 O O . ASP A 1 160 ? 10.371 -1.418 1.539 1.00 95.62 160 ASP A O 1
ATOM 1248 N N . ALA A 1 161 ? 8.442 -1.631 2.661 1.00 96.00 161 ALA A N 1
ATOM 1249 C CA . ALA A 1 161 ? 7.946 -2.751 1.854 1.00 96.00 161 ALA A CA 1
ATOM 1250 C C . ALA A 1 161 ? 7.897 -2.437 0.341 1.00 96.00 161 ALA A C 1
ATOM 1252 O O . ALA A 1 161 ? 8.182 -3.296 -0.491 1.00 96.00 161 ALA A O 1
ATOM 1253 N N . TYR A 1 162 ? 7.562 -1.196 -0.039 1.00 95.88 162 TYR A N 1
ATOM 1254 C CA . TYR A 1 162 ? 7.550 -0.771 -1.448 1.00 95.88 162 TYR A CA 1
ATOM 1255 C C . TYR A 1 162 ? 8.962 -0.621 -2.015 1.00 95.88 162 TYR A C 1
ATOM 1257 O O . TYR A 1 162 ? 9.191 -0.948 -3.178 1.00 95.88 162 TYR A O 1
ATOM 1265 N N . VAL A 1 163 ? 9.902 -0.123 -1.208 1.00 94.12 163 VAL A N 1
ATOM 1266 C CA . VAL A 1 163 ? 11.313 -0.017 -1.603 1.00 94.12 163 VAL A CA 1
ATOM 1267 C C . VAL A 1 163 ? 11.916 -1.404 -1.773 1.00 94.12 163 VAL A C 1
ATOM 1269 O O . VAL A 1 163 ? 12.490 -1.676 -2.821 1.00 94.12 163 VAL A O 1
ATOM 1272 N N . GLU A 1 164 ? 11.710 -2.290 -0.798 1.00 94.00 164 GLU A N 1
ATOM 1273 C CA . GLU A 1 164 ? 12.166 -3.681 -0.841 1.00 94.00 164 GLU A CA 1
ATOM 1274 C C . GLU A 1 164 ? 11.613 -4.408 -2.071 1.00 94.00 164 GLU A C 1
ATOM 1276 O O . GLU A 1 164 ? 12.377 -5.041 -2.790 1.00 94.00 164 GLU A O 1
ATOM 1281 N N . THR A 1 165 ? 10.326 -4.220 -2.391 1.00 93.56 165 THR A N 1
ATOM 1282 C CA . THR A 1 165 ? 9.712 -4.782 -3.607 1.00 93.56 165 THR A CA 1
ATOM 1283 C C . THR A 1 165 ? 10.453 -4.348 -4.876 1.00 93.56 165 THR A C 1
ATOM 1285 O O . THR A 1 165 ? 10.807 -5.175 -5.710 1.00 93.56 165 THR A O 1
ATOM 1288 N N . VAL A 1 166 ? 10.698 -3.046 -5.040 1.00 91.44 166 VAL A N 1
ATOM 1289 C CA . VAL A 1 166 ? 11.373 -2.502 -6.231 1.00 91.44 166 VAL A CA 1
ATOM 1290 C C . VAL A 1 166 ? 12.834 -2.955 -6.307 1.00 91.44 166 VAL A C 1
ATOM 1292 O O . VAL A 1 166 ? 13.335 -3.258 -7.393 1.00 91.44 166 VAL A O 1
ATOM 1295 N N . ASP A 1 167 ? 13.516 -3.017 -5.166 1.00 90.06 167 ASP A N 1
ATOM 1296 C CA . ASP A 1 167 ? 14.901 -3.473 -5.088 1.00 90.06 167 ASP A CA 1
ATOM 1297 C C . ASP A 1 167 ? 15.020 -4.973 -5.408 1.00 90.06 167 ASP A C 1
ATOM 1299 O O . ASP A 1 167 ? 15.941 -5.371 -6.126 1.00 90.06 167 ASP A O 1
ATOM 1303 N N . GLU A 1 168 ? 14.081 -5.805 -4.950 1.00 90.38 168 GLU A N 1
ATOM 1304 C CA . GLU A 1 168 ? 14.065 -7.248 -5.220 1.00 90.38 168 GLU A CA 1
ATOM 1305 C C . GLU A 1 168 ? 13.793 -7.546 -6.701 1.00 90.38 168 GLU A C 1
ATOM 1307 O O . GLU A 1 168 ? 14.601 -8.234 -7.331 1.00 90.38 168 GLU A O 1
ATOM 1312 N N . ILE A 1 169 ? 12.760 -6.928 -7.297 1.00 88.31 169 ILE A N 1
ATOM 1313 C CA . ILE A 1 169 ? 12.472 -7.034 -8.745 1.00 88.31 169 ILE A CA 1
ATOM 1314 C C . ILE A 1 169 ? 13.729 -6.700 -9.564 1.00 88.31 169 ILE A C 1
ATOM 1316 O O . ILE A 1 169 ? 14.068 -7.375 -10.532 1.00 88.31 169 ILE A O 1
ATOM 1320 N N . GLY A 1 170 ? 14.445 -5.642 -9.173 1.00 80.56 170 GLY A N 1
ATOM 1321 C CA . GLY A 1 170 ? 15.603 -5.155 -9.914 1.00 80.56 170 GLY A CA 1
ATOM 1322 C C . GLY A 1 170 ? 16.928 -5.872 -9.641 1.00 80.56 170 GLY A C 1
ATOM 1323 O O . GLY A 1 170 ? 17.893 -5.564 -10.340 1.00 80.56 170 GLY A O 1
ATOM 1324 N N . SER A 1 171 ? 17.026 -6.735 -8.625 1.00 82.88 171 SER A N 1
ATOM 1325 C CA . SER A 1 171 ? 18.298 -7.354 -8.205 1.00 82.88 171 SER A CA 1
ATOM 1326 C C . SER A 1 171 ? 18.423 -8.831 -8.562 1.00 82.88 171 SER A C 1
ATOM 1328 O O . SER A 1 171 ? 19.547 -9.325 -8.656 1.00 82.88 171 SER A O 1
ATOM 1330 N N . GLY A 1 172 ? 17.306 -9.525 -8.783 1.00 73.38 172 GLY A N 1
ATOM 1331 C CA . GLY A 1 172 ? 17.329 -10.936 -9.167 1.00 73.38 172 GLY A CA 1
ATOM 1332 C C . GLY A 1 172 ? 17.450 -11.198 -10.670 1.00 73.38 172 GLY A C 1
ATOM 1333 O O . GLY A 1 172 ? 17.728 -12.326 -11.060 1.00 73.38 172 GLY A O 1
ATOM 1334 N N . LEU A 1 173 ? 17.309 -10.169 -11.511 1.00 78.31 173 LEU A N 1
ATOM 1335 C CA . LEU A 1 173 ? 17.311 -10.319 -12.966 1.00 78.31 173 LEU A CA 1
ATOM 1336 C C . LEU A 1 173 ? 18.701 -10.142 -13.608 1.00 78.31 173 LEU A C 1
ATOM 1338 O O . LEU A 1 173 ? 19.511 -9.335 -13.135 1.00 78.31 173 LEU A O 1
ATOM 1342 N N . PRO A 1 174 ? 18.987 -10.848 -14.721 1.00 79.56 174 PRO A N 1
ATOM 1343 C CA . PRO A 1 174 ? 20.168 -10.596 -15.542 1.00 79.56 174 PRO A CA 1
ATOM 1344 C C . PRO A 1 174 ? 20.223 -9.157 -16.080 1.00 79.56 174 PRO A C 1
ATOM 1346 O O . PRO A 1 174 ? 19.197 -8.550 -16.364 1.00 79.56 174 PRO A O 1
ATOM 1349 N N . GLU A 1 175 ? 21.429 -8.630 -16.327 1.00 78.62 175 GLU A N 1
ATOM 1350 C CA . GLU A 1 175 ? 21.639 -7.235 -16.774 1.00 78.62 175 GLU A CA 1
ATOM 1351 C C . GLU A 1 175 ? 20.915 -6.881 -18.089 1.00 78.62 175 GLU A C 1
ATOM 1353 O O . GLU A 1 175 ? 20.541 -5.729 -18.298 1.00 78.62 175 GLU A O 1
ATOM 1358 N N . TYR A 1 176 ? 20.699 -7.861 -18.973 1.00 78.81 176 TYR A N 1
ATOM 1359 C CA . TYR A 1 176 ? 19.967 -7.655 -20.228 1.00 78.81 176 TYR A CA 1
ATOM 1360 C C . TYR A 1 176 ? 18.446 -7.551 -20.029 1.00 78.81 176 TYR A C 1
ATOM 1362 O O . TYR A 1 176 ? 17.764 -6.971 -20.869 1.00 78.81 176 TYR A O 1
ATOM 1370 N N . MET A 1 177 ? 17.919 -8.082 -18.922 1.00 78.44 177 MET A N 1
ATOM 1371 C CA . MET A 1 177 ? 16.501 -8.073 -18.568 1.00 78.44 177 MET A CA 1
ATOM 1372 C C . MET A 1 177 ? 16.234 -6.961 -17.553 1.00 78.44 177 MET A C 1
ATOM 1374 O O . MET A 1 177 ? 15.730 -7.193 -16.460 1.00 78.44 177 MET A O 1
ATOM 1378 N N . ASP A 1 178 ? 16.631 -5.740 -17.900 1.00 79.94 178 ASP A N 1
ATOM 1379 C CA . ASP A 1 178 ? 16.423 -4.576 -17.046 1.00 79.94 178 ASP A CA 1
ATOM 1380 C C . ASP A 1 178 ? 14.928 -4.192 -17.043 1.00 79.94 178 ASP A C 1
ATOM 1382 O O . ASP A 1 178 ? 14.438 -3.646 -18.040 1.00 79.94 178 ASP A O 1
ATOM 1386 N N . PRO A 1 179 ? 14.186 -4.427 -15.940 1.00 74.69 179 PRO A N 1
ATOM 1387 C CA . PRO A 1 179 ? 12.737 -4.215 -15.894 1.00 74.69 179 PRO A CA 1
ATOM 1388 C C . PRO A 1 179 ? 12.363 -2.724 -15.878 1.00 74.69 179 PRO A C 1
ATOM 1390 O O . PRO A 1 179 ? 11.187 -2.360 -15.870 1.00 74.69 179 PRO A O 1
ATOM 1393 N N . TRP A 1 180 ? 13.369 -1.847 -15.866 1.00 80.69 180 TRP A N 1
ATOM 1394 C CA . TRP A 1 180 ? 13.224 -0.398 -15.832 1.00 80.69 180 TRP A CA 1
ATOM 1395 C C . TRP A 1 180 ? 13.416 0.250 -17.213 1.00 80.69 180 TRP A C 1
ATOM 1397 O O . TRP A 1 180 ? 13.310 1.473 -17.327 1.00 80.69 180 TRP A O 1
ATOM 1407 N N . GLN A 1 181 ? 13.689 -0.533 -18.265 1.00 71.19 181 GLN A N 1
ATOM 1408 C CA . GLN A 1 181 ? 13.727 -0.036 -19.645 1.00 71.19 181 GLN A CA 1
ATOM 1409 C C . GLN A 1 181 ? 12.325 0.028 -20.273 1.00 71.19 181 GLN A C 1
ATOM 1411 O O . GLN A 1 181 ? 11.428 -0.742 -19.942 1.00 71.19 181 GLN A O 1
ATOM 1416 N N . GLY A 1 182 ? 12.128 0.958 -21.214 1.00 70.06 182 GLY A N 1
ATOM 1417 C CA . GLY A 1 182 ? 10.844 1.132 -21.901 1.00 70.06 182 GLY A CA 1
ATOM 1418 C C . GLY A 1 182 ? 9.773 1.770 -21.010 1.00 70.06 182 GLY A C 1
ATOM 1419 O O . GLY A 1 182 ? 9.994 2.857 -20.477 1.00 70.06 182 GLY A O 1
ATOM 1420 N N . ASP A 1 183 ? 8.615 1.114 -20.890 1.00 63.50 183 ASP A N 1
ATOM 1421 C CA . ASP A 1 183 ? 7.483 1.582 -20.073 1.00 63.50 183 ASP A CA 1
ATOM 1422 C C . ASP A 1 183 ? 7.693 1.340 -18.561 1.00 63.50 183 ASP A C 1
ATOM 1424 O O . ASP A 1 183 ? 7.014 1.961 -17.743 1.00 63.50 183 ASP A O 1
ATOM 1428 N N . GLY A 1 184 ? 8.678 0.509 -18.189 1.00 78.38 184 GLY A N 1
ATOM 1429 C CA . GLY A 1 184 ? 9.073 0.235 -16.806 1.00 78.38 184 GLY A CA 1
ATOM 1430 C C . GLY A 1 184 ? 8.026 -0.521 -15.979 1.00 78.38 184 GLY A C 1
ATOM 1431 O O . GLY A 1 184 ? 6.982 -0.951 -16.474 1.00 78.38 184 GLY A O 1
ATOM 1432 N N . PHE A 1 185 ? 8.312 -0.687 -14.687 1.00 86.44 185 PHE A N 1
ATOM 1433 C CA . PHE A 1 185 ? 7.346 -1.148 -13.691 1.00 86.44 185 PHE A CA 1
ATOM 1434 C C . PHE A 1 185 ? 6.811 0.042 -12.883 1.00 86.44 185 PHE A C 1
ATOM 1436 O O . PHE A 1 185 ? 7.570 0.901 -12.433 1.00 86.44 185 PHE A O 1
ATOM 1443 N N . SER A 1 186 ? 5.493 0.079 -12.694 1.00 90.81 186 SER A N 1
ATOM 1444 C CA . SER A 1 186 ? 4.796 1.094 -11.906 1.00 90.81 186 SER A CA 1
ATOM 1445 C C . SER A 1 186 ? 3.714 0.420 -11.075 1.00 90.81 186 SER A C 1
ATOM 1447 O O . SER A 1 186 ? 3.002 -0.461 -11.566 1.00 90.81 186 SER A O 1
ATOM 1449 N N . PHE A 1 187 ? 3.583 0.820 -9.812 1.00 94.81 187 PHE A N 1
ATOM 1450 C CA . PHE A 1 187 ? 2.535 0.282 -8.957 1.00 94.81 187 PHE A CA 1
ATOM 1451 C C . PHE A 1 187 ? 1.161 0.737 -9.437 1.00 94.81 187 PHE A C 1
ATOM 1453 O O . PHE A 1 187 ? 0.921 1.923 -9.674 1.00 94.81 187 PHE A O 1
ATOM 1460 N N . GLY A 1 188 ? 0.239 -0.221 -9.502 1.00 95.75 188 GLY A N 1
ATOM 1461 C CA . GLY A 1 188 ? -1.141 0.021 -9.885 1.00 95.75 188 GLY A CA 1
ATOM 1462 C C . GLY A 1 188 ? -1.909 0.923 -8.915 1.00 95.75 188 GLY A C 1
ATOM 1463 O O . GLY A 1 188 ? -1.398 1.466 -7.923 1.00 95.75 188 GLY A O 1
ATOM 1464 N N . ARG A 1 189 ? -3.188 1.106 -9.234 1.00 96.81 189 ARG A N 1
ATOM 1465 C CA . ARG A 1 189 ? -4.091 2.015 -8.530 1.00 96.81 189 ARG A CA 1
ATOM 1466 C C . ARG A 1 189 ? -4.235 1.636 -7.061 1.00 96.81 189 ARG A C 1
ATOM 1468 O O . ARG A 1 189 ? -4.147 2.502 -6.190 1.00 96.81 189 ARG A O 1
ATOM 1475 N N . GLU A 1 190 ? -4.543 0.379 -6.791 1.00 97.56 190 GLU A N 1
ATOM 1476 C CA . GLU A 1 190 ? -4.892 -0.115 -5.463 1.00 97.56 190 GLU A CA 1
ATOM 1477 C C . GLU A 1 190 ? -3.670 -0.155 -4.543 1.00 97.56 190 GLU A C 1
ATOM 1479 O O . GLU A 1 190 ? -3.762 0.286 -3.392 1.00 97.56 190 GLU A O 1
ATOM 1484 N N . ALA A 1 191 ? -2.510 -0.544 -5.074 1.00 97.44 191 ALA A N 1
ATOM 1485 C CA . ALA A 1 191 ? -1.217 -0.431 -4.404 1.00 97.44 191 ALA A CA 1
ATOM 1486 C C . ALA A 1 191 ? -0.935 1.033 -4.027 1.00 97.44 191 ALA A C 1
ATOM 1488 O O . ALA A 1 191 ? -0.766 1.384 -2.854 1.00 97.44 191 ALA A O 1
ATOM 1489 N N . THR A 1 192 ? -1.030 1.936 -5.002 1.00 97.69 192 THR A N 1
ATOM 1490 C CA . THR A 1 192 ? -0.812 3.369 -4.777 1.00 97.69 192 THR A CA 1
ATOM 1491 C C . THR A 1 192 ? -1.751 3.943 -3.708 1.00 97.69 192 THR A C 1
ATOM 1493 O O . THR A 1 192 ? -1.312 4.660 -2.802 1.00 97.69 192 THR A O 1
ATOM 1496 N N . LEU A 1 193 ? -3.047 3.614 -3.759 1.00 97.06 193 LEU A N 1
ATOM 1497 C CA . LEU A 1 193 ? -4.022 4.058 -2.757 1.00 97.06 193 LEU A CA 1
ATOM 1498 C C . LEU A 1 193 ? -3.736 3.484 -1.370 1.00 97.06 193 LEU A C 1
ATOM 1500 O O . LEU A 1 193 ? -3.904 4.201 -0.381 1.00 97.06 193 LEU A O 1
ATOM 1504 N N . MET A 1 194 ? -3.302 2.227 -1.279 1.00 96.75 194 MET A N 1
ATOM 1505 C CA . MET A 1 194 ? -2.935 1.602 -0.010 1.00 96.75 194 MET A CA 1
ATOM 1506 C C . MET A 1 194 ? -1.786 2.359 0.669 1.00 96.75 194 MET A C 1
ATOM 1508 O O . MET A 1 194 ? -1.916 2.721 1.843 1.00 96.75 194 MET A O 1
ATOM 1512 N N . LEU A 1 195 ? -0.717 2.679 -0.071 1.00 97.31 195 LEU A N 1
ATOM 1513 C CA . LEU A 1 195 ? 0.411 3.466 0.441 1.00 97.31 195 LEU A CA 1
ATOM 1514 C C . LEU A 1 195 ? -0.039 4.857 0.918 1.00 97.31 195 LEU A C 1
ATOM 1516 O O . LEU A 1 195 ? 0.259 5.260 2.046 1.00 97.31 195 LEU A O 1
ATOM 1520 N N . LEU A 1 196 ? -0.813 5.575 0.095 1.00 97.06 196 LEU A N 1
ATOM 1521 C CA . LEU A 1 196 ? -1.331 6.910 0.423 1.00 97.06 196 LEU A CA 1
ATOM 1522 C C . LEU A 1 196 ? -2.181 6.904 1.696 1.00 97.06 196 LEU A C 1
ATOM 1524 O O . LEU A 1 196 ? -2.033 7.783 2.553 1.00 97.06 196 LEU A O 1
ATOM 1528 N N . GLN A 1 197 ? -3.078 5.926 1.828 1.00 95.69 197 GLN A N 1
ATOM 1529 C CA . GLN A 1 197 ? -3.960 5.795 2.984 1.00 95.69 197 GLN A CA 1
ATOM 1530 C C . GLN A 1 197 ? -3.174 5.474 4.255 1.00 95.69 197 GLN A C 1
ATOM 1532 O O . GLN A 1 197 ? -3.407 6.118 5.283 1.00 95.69 197 GLN A O 1
ATOM 1537 N N . TRP A 1 198 ? -2.232 4.529 4.181 1.00 96.56 198 TRP A N 1
ATOM 1538 C CA . TRP A 1 198 ? -1.392 4.144 5.312 1.00 96.56 198 TRP A CA 1
ATOM 1539 C C . TRP A 1 198 ? -0.548 5.316 5.813 1.00 96.56 198 TRP A C 1
ATOM 1541 O O . TRP A 1 198 ? -0.628 5.679 6.988 1.00 96.56 198 TRP A O 1
ATOM 1551 N N . GLU A 1 199 ? 0.197 5.978 4.926 1.00 96.38 199 GLU A N 1
ATOM 1552 C CA . GLU A 1 199 ? 1.080 7.086 5.306 1.00 96.38 199 GLU A CA 1
ATOM 1553 C C . GLU A 1 199 ? 0.305 8.309 5.801 1.00 96.38 199 GLU A C 1
ATOM 1555 O O . GLU A 1 199 ? 0.714 8.977 6.758 1.00 96.38 199 GLU A O 1
ATOM 1560 N N . SER A 1 200 ? -0.863 8.579 5.216 1.00 95.12 200 SER A N 1
ATOM 1561 C CA . SER A 1 200 ? -1.748 9.641 5.700 1.00 95.12 200 SER A CA 1
ATOM 1562 C C . SER A 1 200 ? -2.292 9.328 7.094 1.00 95.12 200 SER A C 1
ATOM 1564 O O . SER A 1 200 ? -2.368 10.218 7.944 1.00 95.12 200 SER A O 1
ATOM 1566 N N . ALA A 1 201 ? -2.653 8.071 7.367 1.00 93.19 201 ALA A N 1
ATOM 1567 C CA . ALA A 1 201 ? -3.076 7.642 8.697 1.00 93.19 201 ALA A CA 1
ATOM 1568 C C . ALA A 1 201 ? -1.921 7.724 9.712 1.00 93.19 201 ALA A C 1
ATOM 1570 O O . ALA A 1 201 ? -2.117 8.225 10.825 1.00 93.19 201 ALA A O 1
ATOM 1571 N N . ALA A 1 202 ? -0.710 7.322 9.316 1.00 93.31 202 ALA A N 1
ATOM 1572 C CA . ALA A 1 202 ? 0.511 7.441 10.111 1.00 93.31 202 ALA A CA 1
ATOM 1573 C C . ALA A 1 202 ? 0.828 8.897 10.474 1.00 93.31 202 ALA A C 1
ATOM 1575 O O . ALA A 1 202 ? 1.090 9.202 11.639 1.00 93.31 202 ALA A O 1
ATOM 1576 N N . SER A 1 203 ? 0.740 9.806 9.502 1.00 93.94 203 SER A N 1
ATOM 1577 C CA . SER A 1 203 ? 0.933 11.246 9.696 1.00 93.94 203 SER A CA 1
ATOM 1578 C C . SER A 1 203 ? -0.105 11.834 10.656 1.00 93.94 203 SER A C 1
ATOM 1580 O O . SER A 1 203 ? 0.254 12.437 11.670 1.00 93.94 203 SER A O 1
ATOM 1582 N N . ARG A 1 204 ? -1.395 11.535 10.449 1.00 92.69 204 ARG A N 1
ATOM 1583 C CA . ARG A 1 204 ? -2.470 11.987 11.349 1.00 92.69 204 ARG A CA 1
ATOM 1584 C C . ARG A 1 204 ? -2.290 11.474 12.779 1.00 92.69 204 ARG A C 1
ATOM 1586 O O . ARG A 1 204 ? -2.508 12.228 13.725 1.00 92.69 204 ARG A O 1
ATOM 1593 N N . LYS A 1 205 ? -1.840 10.227 12.963 1.00 91.38 205 LYS A N 1
ATOM 1594 C CA . LYS A 1 205 ? -1.544 9.653 14.291 1.00 91.38 205 LYS A CA 1
ATOM 1595 C C . LYS A 1 205 ? -0.405 10.391 15.009 1.00 91.38 205 LYS A C 1
ATOM 1597 O O . LYS A 1 205 ? -0.423 10.468 16.235 1.00 91.38 205 LYS A O 1
ATOM 1602 N N . LYS A 1 206 ? 0.549 10.959 14.262 1.00 92.31 206 LYS A N 1
ATOM 1603 C CA . LYS A 1 206 ? 1.637 11.813 14.775 1.00 92.31 206 LYS A CA 1
ATOM 1604 C C . LYS A 1 206 ? 1.217 13.277 14.984 1.00 92.31 206 LYS A C 1
ATOM 1606 O O . LYS A 1 206 ? 2.004 14.059 15.507 1.00 92.31 206 LYS A O 1
ATOM 1611 N N . GLY A 1 207 ? -0.011 13.653 14.614 1.00 92.19 207 GLY A N 1
ATOM 1612 C CA . GLY A 1 207 ? -0.482 15.041 14.646 1.00 92.19 207 GLY A CA 1
ATOM 1613 C C . GLY A 1 207 ? 0.062 15.901 13.501 1.00 92.19 207 GLY A C 1
ATOM 1614 O O . GLY A 1 207 ? 0.003 17.127 13.571 1.00 92.19 207 GLY A O 1
ATOM 1615 N N . GLU A 1 208 ? 0.600 15.270 12.460 1.00 94.75 208 GLU A N 1
ATOM 1616 C CA . GLU A 1 208 ? 1.109 15.932 11.264 1.00 94.75 208 GLU A CA 1
ATOM 1617 C C . GLU A 1 208 ? -0.010 16.103 10.216 1.00 94.75 208 GLU A C 1
ATOM 1619 O O . GLU A 1 208 ? -0.946 15.296 10.159 1.00 94.75 208 GLU A O 1
ATOM 1624 N N . PRO A 1 209 ? 0.057 17.151 9.375 1.00 93.00 209 PRO A N 1
ATOM 1625 C CA . PRO A 1 209 ? -0.876 17.322 8.269 1.00 93.00 209 PRO A CA 1
ATOM 1626 C C . PRO A 1 209 ? -0.610 16.295 7.163 1.00 93.00 209 PRO A C 1
ATOM 1628 O O . PRO A 1 209 ? 0.534 15.958 6.879 1.00 93.00 209 PRO A O 1
ATOM 1631 N N . VAL A 1 210 ? -1.659 15.887 6.443 1.00 93.81 210 VAL A N 1
ATOM 1632 C CA . VAL A 1 210 ? -1.547 14.955 5.302 1.00 93.81 210 VAL A CA 1
ATOM 1633 C C . VAL A 1 210 ? -0.570 15.439 4.230 1.00 93.81 210 VAL A C 1
ATOM 1635 O O . VAL A 1 210 ? 0.053 14.621 3.561 1.00 93.81 210 VAL A O 1
ATOM 1638 N N . THR A 1 211 ? -0.375 16.753 4.088 1.00 92.31 211 THR A N 1
ATOM 1639 C CA . THR A 1 211 ? 0.620 17.308 3.160 1.00 92.31 211 THR A CA 1
ATOM 1640 C C . THR A 1 211 ? 2.024 16.767 3.416 1.00 92.31 211 THR A C 1
ATOM 1642 O O . THR A 1 211 ? 2.756 16.491 2.469 1.00 92.31 211 THR A O 1
ATOM 1645 N N . GLU A 1 212 ? 2.363 16.519 4.680 1.00 93.12 212 GLU A N 1
ATOM 1646 C CA . GLU A 1 212 ? 3.639 15.943 5.084 1.00 93.12 212 GLU A CA 1
ATOM 1647 C C . GLU A 1 212 ? 3.764 14.471 4.668 1.00 93.12 212 GLU A C 1
ATOM 1649 O O . GLU A 1 212 ? 4.825 14.050 4.217 1.00 93.12 212 GLU A O 1
ATOM 1654 N N . ALA A 1 213 ? 2.676 13.696 4.740 1.00 94.81 213 ALA A N 1
ATOM 1655 C CA . ALA A 1 213 ? 2.651 12.329 4.216 1.00 94.81 213 ALA A CA 1
ATOM 1656 C C . ALA A 1 213 ? 2.894 12.306 2.700 1.00 94.81 213 ALA A C 1
ATOM 1658 O O . A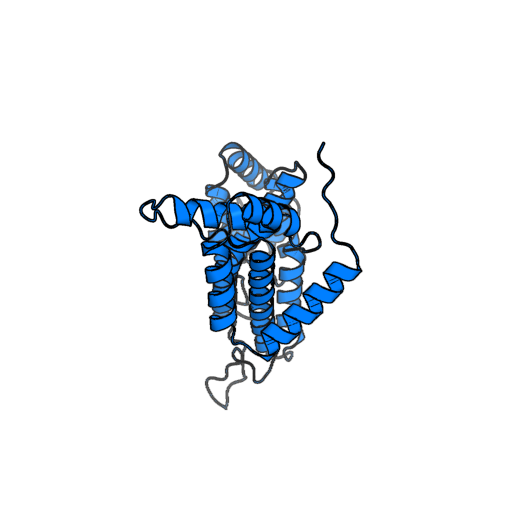LA A 1 213 ? 3.748 11.567 2.219 1.00 94.81 213 ALA A O 1
ATOM 1659 N N . ILE A 1 214 ? 2.192 13.159 1.947 1.00 94.88 214 ILE A N 1
ATOM 1660 C CA . ILE A 1 214 ? 2.343 13.249 0.485 1.00 94.88 214 ILE A CA 1
ATOM 1661 C C . ILE A 1 214 ? 3.755 13.709 0.107 1.00 94.88 214 ILE A C 1
ATOM 1663 O O . ILE A 1 214 ? 4.338 13.181 -0.839 1.00 94.88 214 ILE A O 1
ATOM 1667 N N . ARG A 1 215 ? 4.340 14.645 0.866 1.00 92.19 215 ARG A N 1
ATOM 1668 C CA . ARG A 1 215 ? 5.735 15.068 0.692 1.00 92.19 215 ARG A CA 1
ATOM 1669 C C . ARG A 1 215 ? 6.707 13.909 0.896 1.00 92.19 215 ARG A C 1
ATOM 1671 O O . ARG A 1 215 ? 7.582 13.723 0.057 1.00 92.19 215 ARG A O 1
ATOM 1678 N N . ARG A 1 216 ? 6.527 13.107 1.951 1.00 93.81 216 ARG A N 1
ATOM 1679 C CA . ARG A 1 216 ? 7.357 11.921 2.223 1.00 93.81 216 ARG A CA 1
ATOM 1680 C C . ARG A 1 216 ? 7.236 10.856 1.133 1.00 93.81 216 ARG A C 1
ATOM 1682 O O . ARG A 1 216 ? 8.250 10.309 0.725 1.00 93.81 216 ARG A O 1
ATOM 1689 N N . ILE A 1 217 ? 6.038 10.613 0.599 1.00 94.88 217 ILE A N 1
ATOM 1690 C CA . ILE A 1 217 ? 5.859 9.702 -0.548 1.00 94.88 217 ILE A CA 1
ATOM 1691 C C . ILE A 1 217 ? 6.560 10.266 -1.793 1.00 94.88 217 ILE A C 1
ATOM 1693 O O . ILE A 1 217 ? 7.225 9.532 -2.517 1.00 94.88 217 ILE A O 1
ATOM 1697 N N . CYS A 1 218 ? 6.478 11.578 -2.032 1.00 92.12 218 CYS A N 1
ATOM 1698 C CA . CYS A 1 218 ? 7.234 12.200 -3.116 1.00 92.12 218 CYS A CA 1
ATOM 1699 C C . CYS A 1 218 ? 8.749 12.053 -2.915 1.00 92.12 218 CYS A C 1
ATOM 1701 O O . CYS A 1 218 ? 9.454 11.735 -3.869 1.00 92.12 218 CYS A O 1
ATOM 1703 N N . GLU A 1 219 ? 9.254 12.250 -1.697 1.00 91.94 219 GLU A N 1
ATOM 1704 C CA . GLU A 1 219 ? 10.660 12.003 -1.349 1.00 91.94 219 GLU A CA 1
ATOM 1705 C C . GLU A 1 219 ? 11.059 10.557 -1.622 1.00 91.94 219 GLU A C 1
ATOM 1707 O O . GLU A 1 219 ? 12.082 10.343 -2.267 1.00 91.94 219 GLU A O 1
ATOM 1712 N N . LEU A 1 220 ? 10.225 9.597 -1.221 1.00 92.38 220 LEU A N 1
ATOM 1713 C CA . LEU A 1 220 ? 10.437 8.170 -1.450 1.00 92.38 220 LEU A CA 1
ATOM 1714 C C . LEU A 1 220 ? 10.622 7.868 -2.943 1.00 92.38 220 LEU A C 1
ATOM 1716 O O . LEU A 1 220 ? 11.646 7.328 -3.334 1.00 92.38 220 LEU A O 1
ATOM 1720 N N . THR A 1 221 ? 9.704 8.323 -3.803 1.00 90.50 221 THR A N 1
ATOM 1721 C CA . THR A 1 221 ? 9.807 8.130 -5.271 1.00 90.50 221 THR A CA 1
ATOM 1722 C C . THR A 1 221 ? 10.987 8.872 -5.920 1.00 90.50 221 THR A C 1
ATOM 1724 O O . THR A 1 221 ? 11.429 8.551 -7.023 1.00 90.50 221 THR A O 1
ATOM 1727 N N . VAL A 1 222 ? 11.504 9.922 -5.272 1.00 88.25 222 VAL A N 1
ATOM 1728 C CA . VAL A 1 222 ? 12.692 10.640 -5.757 1.00 88.25 222 VAL A CA 1
ATOM 1729 C C . VAL A 1 222 ? 13.966 9.897 -5.363 1.00 88.25 222 VAL A C 1
ATOM 1731 O O . VAL A 1 222 ? 14.885 9.832 -6.178 1.00 88.25 222 VAL A O 1
ATOM 1734 N N . GLN A 1 223 ? 14.023 9.370 -4.138 1.00 88.12 223 GLN A N 1
ATOM 1735 C CA . GLN A 1 223 ? 15.173 8.645 -3.593 1.00 88.12 223 GLN A CA 1
ATOM 1736 C C . GLN A 1 223 ? 15.296 7.243 -4.190 1.00 88.12 223 GLN A C 1
ATOM 1738 O O . GLN A 1 223 ? 16.396 6.825 -4.543 1.00 88.12 223 GLN A O 1
ATOM 1743 N N . THR A 1 224 ? 14.171 6.560 -4.366 1.00 85.88 224 THR A N 1
ATOM 1744 C CA . THR A 1 224 ? 14.083 5.256 -5.015 1.00 85.88 224 THR A CA 1
ATOM 1745 C C . THR A 1 224 ? 13.768 5.491 -6.485 1.00 85.88 224 THR A C 1
ATOM 1747 O O . THR A 1 224 ? 12.610 5.572 -6.876 1.00 85.88 224 THR A O 1
ATOM 1750 N N . GLU A 1 225 ? 14.805 5.675 -7.308 1.00 76.06 225 GLU A N 1
ATOM 1751 C CA . GLU A 1 225 ? 14.668 6.136 -8.700 1.00 76.06 225 GLU A CA 1
ATOM 1752 C C . GLU A 1 225 ? 13.693 5.304 -9.549 1.00 76.06 225 GLU A C 1
ATOM 1754 O O . GLU A 1 225 ? 13.058 5.863 -10.444 1.00 76.06 225 GLU A O 1
ATOM 1759 N N . ARG A 1 226 ? 13.568 4.016 -9.215 1.00 83.62 226 ARG A N 1
ATOM 1760 C CA . ARG A 1 226 ? 12.759 2.980 -9.871 1.00 83.62 226 ARG A CA 1
ATOM 1761 C C . ARG A 1 226 ? 11.327 2.858 -9.328 1.00 83.62 226 ARG A C 1
ATOM 1763 O O . ARG A 1 226 ? 10.523 2.128 -9.889 1.00 83.62 226 ARG A O 1
ATOM 1770 N N . LEU A 1 227 ? 10.996 3.561 -8.243 1.00 88.06 227 LEU A N 1
ATOM 1771 C CA . LEU A 1 227 ? 9.660 3.543 -7.652 1.00 88.06 227 LEU A CA 1
ATOM 1772 C C . LEU A 1 227 ? 8.740 4.530 -8.382 1.00 88.06 227 LEU A C 1
ATOM 1774 O O . LEU A 1 227 ? 8.849 5.746 -8.194 1.00 88.06 227 LEU A O 1
ATOM 1778 N N . ASP A 1 228 ? 7.793 4.000 -9.152 1.00 90.62 228 ASP A N 1
ATOM 1779 C CA . ASP A 1 228 ? 6.727 4.764 -9.807 1.00 90.62 228 ASP A CA 1
ATOM 1780 C C . ASP A 1 228 ? 5.341 4.308 -9.311 1.00 90.62 228 ASP A C 1
ATOM 1782 O O . ASP A 1 228 ? 5.162 3.163 -8.889 1.00 90.62 228 ASP A O 1
ATOM 1786 N N . LEU A 1 229 ? 4.378 5.233 -9.281 1.00 94.00 229 LEU A N 1
ATOM 1787 C CA . LEU A 1 229 ? 3.045 5.045 -8.702 1.00 94.00 229 LEU A CA 1
ATOM 1788 C C . LEU A 1 229 ? 1.954 5.489 -9.692 1.00 94.00 229 LEU A C 1
ATOM 1790 O O . LEU A 1 229 ? 2.178 6.272 -10.614 1.00 94.00 229 LEU A O 1
ATOM 1794 N N . ASP A 1 230 ? 0.706 5.106 -9.449 1.00 94.88 230 ASP A N 1
ATOM 1795 C CA . ASP A 1 230 ? -0.400 5.565 -10.285 1.00 94.88 230 ASP A CA 1
ATOM 1796 C C . ASP A 1 230 ? -0.724 7.054 -10.018 1.00 94.88 230 ASP A C 1
ATOM 1798 O O . ASP A 1 230 ? -1.312 7.456 -9.004 1.00 94.88 230 ASP A O 1
ATOM 1802 N N . ALA A 1 231 ? -0.374 7.912 -10.981 1.00 93.38 231 ALA A N 1
ATOM 1803 C CA . ALA A 1 231 ? -0.624 9.351 -10.910 1.00 93.38 231 ALA A CA 1
ATOM 1804 C C . ALA A 1 231 ? -2.115 9.709 -10.792 1.00 93.38 231 ALA A C 1
ATOM 1806 O O . ALA A 1 231 ? -2.467 10.691 -10.128 1.00 93.38 231 ALA A O 1
ATOM 1807 N N . LYS A 1 232 ? -3.011 8.945 -11.431 1.00 95.06 232 LYS A N 1
ATOM 1808 C CA . LYS A 1 232 ? -4.461 9.189 -11.366 1.00 95.06 232 LYS A CA 1
ATOM 1809 C C . LYS A 1 232 ? -4.983 8.853 -9.976 1.00 95.06 232 LYS A C 1
ATOM 1811 O O . LYS A 1 232 ? -5.752 9.644 -9.432 1.00 95.06 232 LYS A O 1
ATOM 1816 N N . ALA A 1 233 ? -4.519 7.756 -9.382 1.00 96.44 233 ALA A N 1
ATOM 1817 C CA . ALA A 1 233 ? -4.845 7.361 -8.018 1.00 96.44 233 ALA A CA 1
ATOM 1818 C C . ALA A 1 233 ? -4.425 8.438 -7.006 1.00 96.44 233 ALA A C 1
ATOM 1820 O O . ALA A 1 233 ? -5.229 8.829 -6.159 1.00 96.44 233 ALA A O 1
ATOM 1821 N N . ILE A 1 234 ? -3.220 9.006 -7.144 1.00 95.88 234 ILE A N 1
ATOM 1822 C CA . ILE A 1 234 ? -2.769 10.134 -6.308 1.00 95.88 234 ILE A CA 1
ATOM 1823 C C . ILE A 1 234 ? -3.679 11.354 -6.486 1.00 95.88 234 ILE A C 1
ATOM 1825 O O . ILE A 1 234 ? -4.106 11.967 -5.505 1.00 95.88 234 ILE A O 1
ATOM 1829 N N . VAL A 1 235 ? -3.999 11.725 -7.728 1.00 94.75 235 VAL A N 1
ATOM 1830 C CA . VAL A 1 235 ? -4.880 12.868 -8.016 1.00 94.75 235 VAL A CA 1
ATOM 1831 C C . VAL A 1 235 ? -6.270 12.669 -7.409 1.00 94.75 235 VAL A C 1
ATOM 1833 O O . VAL A 1 235 ? -6.825 13.609 -6.837 1.00 94.75 235 VAL A O 1
ATOM 1836 N N . GLU A 1 236 ? -6.846 11.478 -7.548 1.00 95.81 236 GLU A N 1
ATOM 1837 C CA . GLU A 1 236 ? -8.148 11.131 -6.978 1.00 95.81 236 GLU A CA 1
ATOM 1838 C C . GLU A 1 236 ? -8.121 11.190 -5.456 1.00 95.81 236 GLU A C 1
ATOM 1840 O O . GLU A 1 236 ? -8.939 11.900 -4.871 1.00 95.81 236 GLU A O 1
ATOM 1845 N N . PHE A 1 237 ? -7.118 10.575 -4.828 1.00 96.19 237 PHE A N 1
ATOM 1846 C CA . PHE A 1 237 ? -6.923 10.643 -3.384 1.00 96.19 237 PHE A CA 1
ATOM 1847 C C . PHE A 1 237 ? -6.882 12.094 -2.887 1.00 96.19 237 PHE A C 1
ATOM 1849 O O . PHE A 1 237 ? -7.616 12.469 -1.973 1.00 96.19 237 PHE A O 1
ATOM 1856 N N . ILE A 1 238 ? -6.089 12.954 -3.537 1.00 94.44 238 ILE A N 1
ATOM 1857 C CA . ILE A 1 238 ? -5.987 14.377 -3.181 1.00 94.44 238 ILE A CA 1
ATOM 1858 C C . ILE A 1 238 ? -7.335 15.096 -3.347 1.00 94.44 238 ILE A C 1
ATOM 1860 O O . ILE A 1 238 ? -7.705 15.937 -2.523 1.00 94.44 238 ILE A O 1
ATOM 1864 N N . ARG A 1 239 ? -8.098 14.775 -4.398 1.00 93.44 239 ARG A N 1
ATOM 1865 C CA . ARG A 1 239 ? -9.435 15.345 -4.633 1.00 93.44 239 ARG A CA 1
ATOM 1866 C C . ARG A 1 239 ? -10.470 14.882 -3.614 1.00 93.44 239 ARG A C 1
ATOM 1868 O O . ARG A 1 239 ? -11.437 15.609 -3.399 1.00 93.44 239 ARG A O 1
ATOM 1875 N N . GLU A 1 240 ? -10.280 13.733 -2.984 1.00 94.81 240 GLU A N 1
ATOM 1876 C CA . GLU A 1 240 ? -11.168 13.211 -1.942 1.00 94.81 240 GLU A CA 1
ATOM 1877 C C . GLU A 1 240 ? -10.833 13.744 -0.543 1.00 94.81 240 GLU A C 1
ATOM 1879 O O . GLU A 1 240 ? -11.689 13.716 0.343 1.00 94.81 240 GLU A O 1
ATOM 1884 N N . LEU A 1 241 ? -9.640 14.321 -0.344 1.00 93.88 241 LEU A N 1
ATOM 1885 C CA . LEU A 1 241 ? -9.260 14.920 0.937 1.00 93.88 241 LEU A CA 1
ATOM 1886 C C . LEU A 1 241 ? -10.242 16.020 1.385 1.00 93.88 241 LEU A C 1
ATOM 1888 O O . LEU A 1 241 ? -10.792 16.748 0.542 1.00 93.88 241 LEU A O 1
ATOM 1892 N N . PRO A 1 242 ? -10.416 16.215 2.709 1.00 93.81 242 PRO A N 1
ATOM 1893 C CA . PRO A 1 242 ? -11.135 17.355 3.261 1.00 93.81 242 PRO A CA 1
ATOM 1894 C C . PRO A 1 242 ? -10.658 18.671 2.646 1.00 93.81 242 PRO A C 1
ATOM 1896 O O . PRO A 1 242 ? -9.463 18.870 2.435 1.00 93.81 242 PRO A O 1
ATOM 1899 N N . LYS A 1 243 ? -11.590 19.600 2.396 1.00 92.12 243 LYS A N 1
ATOM 1900 C CA . LYS A 1 243 ? -11.305 20.858 1.686 1.00 92.12 243 LYS A CA 1
ATOM 1901 C C . LYS A 1 243 ? -10.078 21.597 2.237 1.00 92.12 243 LYS A C 1
ATOM 1903 O O . LYS A 1 243 ? -9.233 22.014 1.461 1.00 92.12 243 LYS A O 1
ATOM 1908 N N . ALA A 1 244 ? -9.958 21.707 3.561 1.00 91.69 244 ALA A N 1
ATOM 1909 C CA . ALA A 1 244 ? -8.823 22.379 4.193 1.00 91.69 244 ALA A CA 1
ATOM 1910 C C . ALA A 1 244 ? -7.473 21.704 3.878 1.00 91.69 244 ALA A C 1
ATOM 1912 O O . ALA A 1 244 ? -6.505 22.395 3.574 1.00 91.69 244 ALA A O 1
ATOM 1913 N N . GLU A 1 245 ? -7.414 20.368 3.908 1.00 92.25 245 GLU A N 1
ATOM 1914 C CA . GLU A 1 245 ? -6.201 19.602 3.580 1.00 92.25 245 GLU A CA 1
ATOM 1915 C C . GLU A 1 245 ? -5.866 19.719 2.086 1.00 92.25 245 GLU A C 1
ATOM 1917 O O . GLU A 1 245 ? -4.714 19.936 1.716 1.00 92.25 245 GLU A O 1
ATOM 1922 N N . ARG A 1 246 ? -6.885 19.649 1.224 1.00 92.75 246 ARG A N 1
ATOM 1923 C CA . ARG A 1 246 ? -6.739 19.797 -0.228 1.00 92.75 246 ARG A CA 1
ATOM 1924 C C . ARG A 1 246 ? -6.239 21.184 -0.626 1.00 92.75 246 ARG A C 1
ATOM 1926 O O . ARG A 1 246 ? -5.336 21.291 -1.455 1.00 92.75 246 ARG A O 1
ATOM 1933 N N . ASP A 1 247 ? -6.808 22.236 -0.041 1.00 89.56 247 ASP A N 1
ATOM 1934 C CA . ASP A 1 247 ? -6.417 23.623 -0.303 1.00 89.56 247 ASP A CA 1
ATOM 1935 C C . ASP A 1 247 ? -4.977 23.875 0.179 1.00 89.56 247 ASP A C 1
ATOM 1937 O O . ASP A 1 247 ? -4.185 24.503 -0.532 1.00 89.56 247 ASP A O 1
ATOM 1941 N N . ALA A 1 248 ? -4.605 23.325 1.342 1.00 90.19 248 ALA A N 1
ATOM 1942 C CA . ALA A 1 248 ? -3.240 23.384 1.862 1.00 90.19 248 ALA A CA 1
ATOM 1943 C C . ALA A 1 248 ? -2.244 22.678 0.930 1.00 90.19 248 ALA A C 1
ATOM 1945 O O . ALA A 1 248 ? -1.241 23.282 0.547 1.00 90.19 248 ALA A O 1
ATOM 1946 N N . LEU A 1 249 ? -2.549 21.450 0.494 1.00 89.81 249 LEU A N 1
ATOM 1947 C CA . LEU A 1 249 ? -1.691 20.698 -0.423 1.00 89.81 249 LEU A CA 1
ATOM 1948 C C . LEU A 1 249 ? -1.557 21.399 -1.777 1.00 89.81 249 LEU A C 1
ATOM 1950 O O . LEU A 1 249 ? -0.461 21.526 -2.309 1.00 89.81 249 LEU A O 1
ATOM 1954 N N . THR A 1 250 ? -2.660 21.911 -2.324 1.00 86.81 250 THR A N 1
ATOM 1955 C CA . THR A 1 250 ? -2.645 22.642 -3.600 1.00 86.81 250 THR A CA 1
ATOM 1956 C C . THR A 1 250 ? -1.792 23.906 -3.497 1.00 86.81 250 THR A C 1
ATOM 1958 O O . THR A 1 250 ? -1.001 24.195 -4.396 1.00 86.81 250 THR A O 1
ATOM 1961 N N . THR A 1 251 ? -1.906 24.635 -2.384 1.00 88.06 251 THR A N 1
ATOM 1962 C CA . THR A 1 251 ? -1.073 25.814 -2.103 1.00 88.06 251 THR A CA 1
ATOM 1963 C C . THR A 1 251 ? 0.401 25.431 -1.993 1.00 88.06 251 THR A C 1
ATOM 19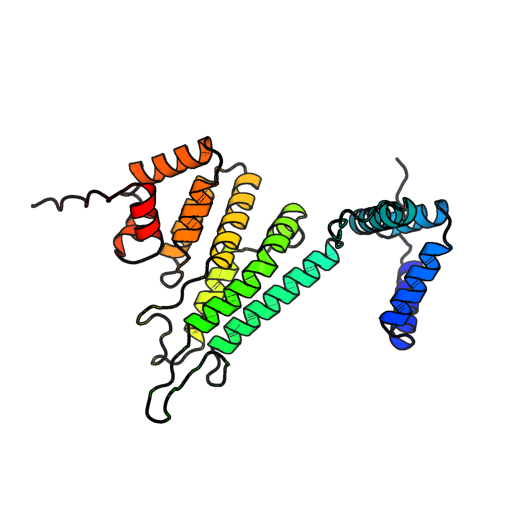65 O O . THR A 1 251 ? 1.263 26.122 -2.538 1.00 88.06 251 THR A O 1
ATOM 1968 N N . GLU A 1 252 ? 0.712 24.321 -1.324 1.00 86.25 252 GLU A N 1
ATOM 1969 C CA . GLU A 1 252 ? 2.079 23.817 -1.215 1.00 86.25 252 GLU A CA 1
ATOM 1970 C C . GLU A 1 252 ? 2.656 23.460 -2.588 1.00 86.25 252 GLU A C 1
ATOM 1972 O O . GLU A 1 252 ? 3.715 23.970 -2.954 1.00 86.25 252 GLU A O 1
ATOM 1977 N N . LEU A 1 253 ? 1.928 22.683 -3.392 1.00 85.25 253 LEU A N 1
ATOM 1978 C CA . LEU A 1 253 ? 2.339 22.307 -4.746 1.00 85.25 253 LEU A CA 1
ATOM 1979 C C . LEU A 1 253 ? 2.554 23.542 -5.639 1.00 85.25 253 LEU A C 1
ATOM 1981 O O . LEU A 1 253 ? 3.509 23.587 -6.409 1.00 85.25 253 LEU A O 1
ATOM 1985 N N . GLN A 1 254 ? 1.719 24.578 -5.516 1.00 83.00 254 GLN A N 1
ATOM 1986 C CA . GLN A 1 254 ? 1.865 25.829 -6.273 1.00 83.00 254 GLN A CA 1
ATOM 1987 C C . GLN A 1 254 ? 3.072 26.668 -5.840 1.00 83.00 254 GLN A C 1
ATOM 1989 O O . GLN A 1 254 ? 3.766 27.243 -6.679 1.00 83.00 254 GLN A O 1
ATOM 1994 N N . THR A 1 255 ? 3.310 26.780 -4.533 1.00 82.19 255 THR A N 1
ATOM 1995 C CA . THR A 1 255 ? 4.324 27.691 -3.976 1.00 82.19 255 THR A CA 1
ATOM 1996 C C . THR A 1 255 ? 5.709 27.058 -3.886 1.00 82.19 255 THR A C 1
ATOM 1998 O O . THR A 1 255 ? 6.712 27.764 -3.996 1.00 82.19 255 THR A O 1
ATOM 2001 N N . ARG A 1 256 ? 5.783 25.733 -3.717 1.00 77.94 256 ARG A N 1
ATOM 2002 C CA . ARG A 1 256 ? 7.024 24.981 -3.484 1.00 77.94 256 ARG A CA 1
ATOM 2003 C C . ARG A 1 256 ? 7.434 24.075 -4.639 1.00 77.94 256 ARG A C 1
ATOM 2005 O O . ARG A 1 256 ? 8.375 23.307 -4.478 1.00 77.94 256 ARG A O 1
ATOM 2012 N N . GLN A 1 257 ? 6.838 24.219 -5.824 1.00 71.12 257 GLN A N 1
ATOM 2013 C CA . GLN A 1 257 ? 7.234 23.456 -7.018 1.00 71.12 257 GLN A CA 1
ATOM 2014 C C . GLN A 1 257 ? 8.743 23.552 -7.337 1.00 71.12 257 GLN A C 1
ATOM 2016 O O . GLN A 1 257 ? 9.325 22.644 -7.921 1.00 71.12 257 GLN A O 1
ATOM 2021 N N . GLY A 1 258 ? 9.385 24.666 -6.966 1.00 73.94 258 GLY A N 1
ATOM 2022 C CA . GLY A 1 258 ? 10.818 24.902 -7.159 1.00 73.94 258 GLY A CA 1
ATOM 2023 C C . GLY A 1 258 ? 11.730 24.430 -6.020 1.00 73.94 258 GLY A C 1
ATOM 2024 O O . GLY A 1 258 ? 12.937 24.655 -6.113 1.00 73.94 258 GLY A O 1
ATOM 2025 N N . ALA A 1 259 ? 11.188 23.816 -4.967 1.00 82.62 259 ALA A N 1
ATOM 2026 C CA . ALA A 1 259 ? 11.934 23.269 -3.833 1.00 82.62 259 ALA A CA 1
ATOM 2027 C C . ALA A 1 259 ? 11.933 21.733 -3.868 1.00 82.62 259 ALA A C 1
ATOM 2029 O O . ALA A 1 259 ? 11.027 21.127 -4.438 1.00 82.62 259 ALA A O 1
ATOM 2030 N N . ASP A 1 260 ? 12.939 21.100 -3.271 1.00 81.88 260 ASP A N 1
ATOM 2031 C CA . ASP A 1 260 ? 12.947 19.644 -3.101 1.00 81.88 260 ASP A CA 1
ATOM 2032 C C . ASP A 1 260 ? 11.905 19.213 -2.048 1.00 81.88 260 ASP A C 1
ATOM 2034 O O . ASP A 1 260 ? 11.647 19.980 -1.112 1.00 81.88 260 ASP A O 1
ATOM 2038 N N . PRO A 1 261 ? 11.261 18.039 -2.204 1.00 85.00 261 PRO A N 1
ATOM 2039 C CA . PRO A 1 261 ? 11.462 17.024 -3.257 1.00 85.00 261 PRO A CA 1
ATOM 2040 C C . PRO A 1 261 ? 10.801 17.354 -4.606 1.00 85.00 261 PRO A C 1
ATOM 2042 O O . PRO A 1 261 ? 11.159 16.782 -5.635 1.00 85.00 261 PRO A O 1
ATOM 2045 N N . TRP A 1 262 ? 9.849 18.288 -4.618 1.00 85.06 262 TRP A N 1
ATOM 2046 C CA . TRP A 1 262 ? 8.953 18.560 -5.745 1.00 85.06 262 TRP A CA 1
ATOM 2047 C C . TRP A 1 262 ? 9.694 18.908 -7.034 1.00 85.06 262 TRP A C 1
ATOM 2049 O O . TRP A 1 262 ? 9.367 18.411 -8.112 1.00 85.06 262 TRP A O 1
ATOM 2059 N N . LYS A 1 263 ? 10.735 19.734 -6.920 1.00 83.75 263 LYS A N 1
ATOM 2060 C CA . LYS A 1 263 ? 11.592 20.119 -8.041 1.00 83.75 263 LYS A CA 1
ATOM 2061 C C . LYS A 1 263 ? 12.248 18.901 -8.680 1.00 83.75 263 LYS A C 1
ATOM 2063 O O . LYS A 1 263 ? 12.257 18.798 -9.904 1.00 83.75 263 LYS A O 1
ATOM 2068 N N . SER A 1 264 ? 12.801 18.009 -7.864 1.00 83.19 264 SER A N 1
ATOM 2069 C CA . SER A 1 264 ? 13.473 16.796 -8.326 1.00 83.19 264 SER A CA 1
ATOM 2070 C C . SER A 1 264 ? 12.486 15.824 -8.974 1.00 83.19 264 SER A C 1
ATOM 2072 O O . SER A 1 264 ? 12.761 15.332 -10.068 1.00 83.19 264 SER A O 1
ATOM 2074 N N . ALA A 1 265 ? 11.295 15.662 -8.390 1.00 81.88 265 ALA A N 1
ATOM 2075 C CA . ALA A 1 265 ? 10.226 14.834 -8.948 1.00 81.88 265 ALA A CA 1
ATOM 2076 C C . ALA A 1 265 ? 9.723 15.343 -10.315 1.00 81.88 265 ALA A C 1
ATOM 2078 O O . ALA A 1 265 ? 9.513 14.565 -11.239 1.00 81.88 265 ALA A O 1
ATOM 2079 N N . VAL A 1 266 ? 9.581 16.664 -10.485 1.00 78.44 266 VAL A N 1
ATOM 2080 C CA . VAL A 1 266 ? 9.113 17.270 -11.748 1.00 78.44 266 VAL A CA 1
ATOM 2081 C C . VAL A 1 266 ? 10.216 17.335 -12.810 1.00 78.44 266 VAL A C 1
ATOM 2083 O O . VAL A 1 266 ? 9.929 17.235 -14.004 1.00 78.44 266 VAL A O 1
ATOM 2086 N N . LYS A 1 267 ? 11.485 17.506 -12.413 1.00 72.69 267 LYS A N 1
ATOM 2087 C CA . LYS A 1 267 ? 12.618 17.649 -13.346 1.00 72.69 267 LYS A CA 1
ATOM 2088 C C . LYS A 1 267 ? 12.871 16.386 -14.174 1.00 72.69 267 LYS A C 1
ATOM 2090 O O . LYS A 1 267 ? 13.380 16.522 -15.285 1.00 72.69 267 LYS A O 1
ATOM 2095 N N . LYS A 1 268 ? 12.469 15.204 -13.689 1.00 65.94 268 LYS A N 1
ATOM 2096 C CA . LYS A 1 268 ? 12.494 13.955 -14.470 1.00 65.94 268 LYS A CA 1
ATOM 2097 C C . LYS A 1 268 ? 11.652 14.056 -15.761 1.00 65.94 268 LYS A C 1
ATOM 2099 O O . LYS A 1 268 ? 11.924 13.350 -16.724 1.00 65.94 268 LYS A O 1
ATOM 2104 N N . GLY A 1 269 ? 10.711 15.010 -15.852 1.00 54.56 269 GLY A N 1
ATOM 2105 C CA . GLY A 1 269 ? 9.972 15.373 -17.074 1.00 54.56 269 GLY A CA 1
ATOM 2106 C C . GLY A 1 269 ? 8.862 14.384 -17.446 1.00 54.56 269 GLY A C 1
ATOM 2107 O O . GLY A 1 269 ? 7.761 14.809 -17.812 1.00 54.56 269 GLY 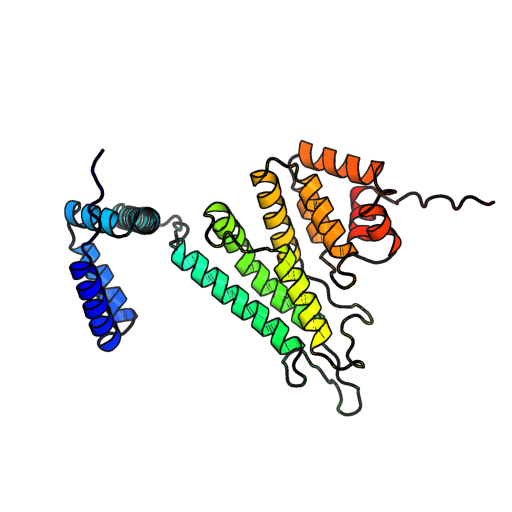A O 1
ATOM 2108 N N . TRP A 1 270 ? 9.138 13.101 -17.234 1.00 54.91 270 TRP A N 1
ATOM 2109 C CA . TRP A 1 270 ? 8.269 11.934 -17.326 1.00 54.91 270 TRP A CA 1
ATOM 2110 C C . TRP A 1 270 ? 8.225 11.282 -15.937 1.00 54.91 270 TRP A C 1
ATOM 2112 O O . TRP A 1 270 ? 9.246 11.260 -15.249 1.00 54.91 270 TRP A O 1
ATOM 2122 N N . GLY A 1 271 ? 7.046 10.853 -15.486 1.00 71.56 271 GLY A N 1
ATOM 2123 C CA . GLY A 1 271 ? 6.867 10.208 -14.181 1.00 71.56 271 GLY A CA 1
ATOM 2124 C C . GLY A 1 271 ? 5.673 10.738 -13.393 1.00 71.56 271 GLY A C 1
ATOM 2125 O O . GLY A 1 271 ? 5.220 11.873 -13.604 1.00 71.56 271 GLY A O 1
ATOM 2126 N N . THR A 1 272 ? 5.207 9.910 -12.458 1.00 86.56 272 THR A N 1
ATOM 2127 C CA . THR A 1 272 ? 3.997 10.096 -11.642 1.00 86.56 272 THR A CA 1
ATOM 2128 C C . THR A 1 272 ? 3.717 11.552 -11.261 1.00 86.56 272 THR A C 1
ATOM 2130 O O . THR A 1 272 ? 2.675 12.129 -11.582 1.00 86.56 272 THR A O 1
ATOM 2133 N N . TRP A 1 273 ? 4.673 12.188 -10.580 1.00 87.88 273 TRP A N 1
ATOM 2134 C CA . TRP A 1 273 ? 4.467 13.511 -10.000 1.00 87.88 273 TRP A CA 1
ATOM 2135 C C . TRP A 1 273 ? 4.334 14.601 -11.056 1.00 87.88 273 TRP A C 1
ATOM 2137 O O . TRP A 1 273 ? 3.540 15.519 -10.868 1.00 87.88 273 TRP A O 1
ATOM 2147 N N . SER A 1 274 ? 5.030 14.499 -12.193 1.00 85.56 274 SER A N 1
ATOM 2148 C CA . SER A 1 274 ? 4.870 15.444 -13.308 1.00 85.56 274 SER A CA 1
ATOM 2149 C C . SER A 1 274 ? 3.403 15.522 -13.745 1.00 85.56 274 SER A C 1
ATOM 2151 O O . SER A 1 274 ? 2.862 16.618 -13.931 1.00 85.56 274 SER A O 1
ATOM 2153 N N . ASP A 1 275 ? 2.724 14.378 -13.819 1.00 87.94 275 ASP A N 1
ATOM 2154 C CA . ASP A 1 275 ? 1.320 14.297 -14.219 1.00 87.94 275 ASP A CA 1
ATOM 2155 C C . ASP A 1 275 ? 0.360 14.719 -13.104 1.00 87.94 275 ASP A C 1
ATOM 2157 O O . ASP A 1 275 ? -0.615 15.433 -13.377 1.00 87.94 275 ASP A O 1
ATOM 2161 N N . VAL A 1 276 ? 0.683 14.411 -11.844 1.00 89.44 276 VAL A N 1
ATOM 2162 C CA . VAL A 1 276 ? -0.024 14.957 -10.672 1.00 89.44 276 VAL A CA 1
ATOM 2163 C C . VAL A 1 276 ? 0.015 16.492 -10.691 1.00 89.44 276 VAL A C 1
ATOM 2165 O O . VAL A 1 276 ? -1.030 17.142 -10.603 1.00 89.44 276 VAL A O 1
ATOM 2168 N N . PHE A 1 277 ? 1.193 17.094 -10.894 1.00 86.75 277 PHE A N 1
ATOM 2169 C CA . PHE A 1 277 ? 1.366 18.548 -10.973 1.00 86.75 277 PHE A CA 1
ATOM 2170 C C . PHE A 1 277 ? 0.596 19.156 -12.148 1.00 86.75 277 PHE A C 1
ATOM 2172 O O . PHE A 1 277 ? -0.136 20.131 -11.957 1.00 86.75 277 PHE A O 1
ATOM 2179 N N . LYS A 1 278 ? 0.713 18.587 -13.358 1.00 86.69 278 LYS A N 1
ATOM 2180 C CA . LYS A 1 278 ? -0.035 19.062 -14.540 1.00 86.69 278 LYS A CA 1
ATOM 2181 C C . LYS A 1 278 ? -1.543 19.053 -14.289 1.00 86.69 278 LYS A C 1
ATOM 2183 O O . LYS A 1 278 ? -2.228 19.984 -14.713 1.00 86.69 278 LYS A O 1
ATOM 2188 N N . THR A 1 279 ? -2.041 18.028 -13.600 1.00 88.75 279 THR A N 1
ATOM 2189 C CA . THR A 1 279 ? -3.474 17.814 -13.378 1.00 88.75 279 THR A CA 1
ATOM 2190 C C . THR A 1 279 ? -4.043 18.682 -12.257 1.00 88.75 279 THR A C 1
ATOM 2192 O O . THR A 1 279 ? -5.156 19.189 -12.392 1.00 88.75 279 THR A O 1
ATOM 2195 N N . LEU A 1 280 ? -3.308 18.867 -11.156 1.00 85.31 280 LEU A N 1
ATOM 2196 C CA . LEU A 1 280 ? -3.791 19.609 -9.984 1.00 85.31 280 LEU A CA 1
ATOM 2197 C C . LEU A 1 280 ? -3.496 21.110 -10.041 1.00 85.31 280 LEU A C 1
ATOM 2199 O O . LEU A 1 280 ? -4.294 21.908 -9.555 1.00 85.31 280 LEU A O 1
ATOM 2203 N N . VAL A 1 281 ? -2.368 21.507 -10.632 1.00 81.88 281 VAL A N 1
ATOM 2204 C CA . VAL A 1 281 ? -1.916 22.909 -10.655 1.00 81.88 281 VAL A CA 1
ATOM 2205 C C . VAL A 1 281 ? -2.167 23.575 -12.019 1.00 81.88 281 VAL A C 1
ATOM 2207 O O . VAL A 1 281 ? -2.190 24.803 -12.116 1.00 81.88 281 VAL A O 1
ATOM 2210 N N . GLY A 1 282 ? -2.426 22.793 -13.075 1.00 68.88 282 GLY A N 1
ATOM 2211 C CA . GLY A 1 282 ? -2.432 23.278 -14.458 1.00 68.88 282 GLY A CA 1
ATOM 2212 C C . GLY A 1 282 ? -1.005 23.531 -14.962 1.00 68.88 282 GLY A C 1
ATOM 2213 O O . GLY A 1 282 ? -0.066 23.533 -14.171 1.00 68.88 282 GLY A O 1
ATOM 2214 N N . LYS A 1 283 ? -0.818 23.699 -16.288 1.00 48.84 283 LYS A N 1
ATOM 2215 C CA . LYS A 1 283 ? 0.508 23.774 -16.949 1.00 48.84 283 LYS A CA 1
ATOM 2216 C C . LYS A 1 283 ? 1.522 24.550 -16.101 1.00 48.84 283 LYS A C 1
ATOM 2218 O O . LYS A 1 283 ? 1.464 25.780 -16.039 1.00 48.84 283 LYS A O 1
ATOM 2223 N N . ALA A 1 284 ? 2.464 23.816 -15.505 1.00 43.97 284 ALA A N 1
ATOM 2224 C CA . ALA A 1 284 ? 3.629 24.380 -14.850 1.00 43.97 284 ALA A CA 1
ATOM 2225 C C . ALA A 1 284 ? 4.244 25.408 -15.804 1.00 43.97 284 ALA A C 1
ATOM 2227 O O . ALA A 1 284 ? 4.635 25.070 -16.926 1.00 43.97 284 ALA A O 1
ATOM 2228 N N . LYS A 1 285 ? 4.281 26.684 -15.406 1.00 42.22 285 LYS A N 1
ATOM 2229 C CA . LYS A 1 285 ? 5.078 27.666 -16.139 1.00 42.22 285 LYS A CA 1
ATOM 2230 C C . LYS A 1 285 ? 6.514 27.177 -16.028 1.00 42.22 285 LYS A C 1
ATOM 2232 O O . LYS A 1 285 ? 7.092 27.258 -14.948 1.00 42.22 285 LYS A O 1
ATOM 2237 N N . GLN A 1 286 ? 7.061 26.644 -17.123 1.00 39.03 286 GLN A N 1
ATOM 2238 C CA . GLN A 1 286 ? 8.475 26.298 -17.186 1.00 39.03 286 GLN A CA 1
ATOM 2239 C C . GLN A 1 286 ? 9.280 27.481 -16.630 1.00 39.03 286 GLN A C 1
ATOM 2241 O O . GLN A 1 286 ? 9.031 28.622 -17.049 1.00 39.03 286 GLN A O 1
ATOM 2246 N N . PRO A 1 287 ? 10.206 27.255 -15.683 1.00 37.94 287 PRO A N 1
ATOM 2247 C CA . PRO A 1 287 ? 11.087 28.316 -15.242 1.00 37.94 287 PRO A CA 1
ATOM 2248 C C . PRO A 1 287 ? 11.846 28.786 -16.479 1.00 37.94 287 PRO A C 1
ATOM 2250 O O . PRO A 1 287 ? 12.563 28.009 -17.110 1.00 37.94 287 PRO A O 1
ATOM 2253 N N . LYS A 1 288 ? 11.621 30.044 -16.878 1.00 35.88 288 LYS A N 1
ATOM 2254 C CA . LYS A 1 288 ? 12.358 30.660 -17.981 1.00 35.88 288 LYS A CA 1
ATOM 2255 C C . LYS A 1 288 ? 13.835 30.489 -17.661 1.00 35.88 288 LYS A C 1
ATOM 2257 O O . LYS A 1 288 ? 14.311 31.062 -16.683 1.00 35.88 288 LYS A O 1
ATOM 2262 N N . ALA A 1 289 ? 14.530 29.692 -18.469 1.00 38.25 289 ALA A N 1
ATOM 2263 C CA . ALA A 1 289 ? 15.976 29.627 -18.442 1.00 38.25 289 ALA A CA 1
ATOM 2264 C C . ALA A 1 289 ? 16.484 31.066 -18.567 1.00 38.25 289 ALA A C 1
ATOM 2266 O O . ALA A 1 289 ? 16.265 31.729 -19.585 1.00 38.25 289 ALA A O 1
ATOM 2267 N N . GLY A 1 290 ? 17.064 31.580 -17.483 1.00 37.50 290 GLY A N 1
ATOM 2268 C CA . GLY A 1 290 ? 17.729 32.867 -17.492 1.00 37.50 290 GLY A CA 1
ATOM 2269 C C . GLY A 1 290 ? 18.837 32.791 -18.528 1.00 37.50 290 GLY A C 1
ATOM 2270 O O . GLY A 1 290 ? 19.809 32.064 -18.337 1.00 37.50 290 GLY A O 1
ATOM 2271 N N . LYS A 1 291 ? 18.662 33.507 -19.640 1.00 36.19 291 LYS A N 1
ATOM 2272 C CA . LYS A 1 291 ? 19.770 33.833 -20.530 1.00 36.19 291 LYS A CA 1
ATOM 2273 C C . LYS A 1 291 ? 20.756 34.654 -19.699 1.00 36.19 291 LYS A C 1
ATOM 2275 O O . LYS A 1 291 ? 20.415 35.760 -19.281 1.00 36.19 291 LYS A O 1
ATOM 2280 N N . LYS A 1 292 ? 21.904 34.053 -19.391 1.00 41.38 292 LYS A N 1
ATOM 2281 C CA . LYS A 1 292 ? 23.126 34.803 -19.105 1.00 41.38 292 LYS A CA 1
ATOM 2282 C C . LYS A 1 292 ? 23.630 35.421 -20.401 1.00 41.38 292 LYS A C 1
ATOM 2284 O O . LYS A 1 292 ? 23.431 34.775 -21.455 1.00 41.38 292 LYS A O 1
#

Foldseek 3Di:
DDDLDADDPVRVVVVVVVVVVPPVPDDPVVVVVVVVVVVVPDDPVRLVVVLSHCDPQVSVLVVVVVVVVPVPPDDPPPPNSQGLVVLVVQLVVLVVVLVLLLVLLLDCPRPQFDDPDPPDDTEGNLVVSLVSNLVSLLSNQVSLVVCLVVVVPVPDDLLVSLLVSQCSSQPSHDPVHRQCPDPHHEHDLSSQLSQLVNLQSVCVVVVHASLVSVQVVLVSCLVSVRYAYALVSVLVVLVPDDPVSNVVNLVCCVPCCCPPPNVSSCVVVDGNSVSNSCVSNNPDPPDPPPDD